Protein AF-A0A7S1B282-F1 (afdb_monomer)

Foldseek 3Di:
DDPPPPPDDVDVCCQVVVVLLCQLVVQLVVVLVVVVVVVVVPDDDDPVVVVVVVVLSVQLVVLLVVLSVQLVVQLQVLLPCPPLDAPVNQALRSLLSNLLSNLVSLLSNCQSDDLVSNLSSLVSSLVSLVVLLVVLVVDVVSLVSCCVRCVSNADPVVSVSPARGVVSLLSVLLNLLSPPAFPLLSSLLSVLLSPLLSQLSVQCVVVPADDPADSRHPRSLVSSLLVSLVSLCVSLVPPPLLCVLVVVPDPVSVVLSVVLSNQLSNLLSVLQRCAPVDVRRHSSNSSRNVSSVSLVVVQVVCVVVVHHRSSSVSSRDHDPRD

Radius of gyration: 22.55 Å; Cα contacts (8 Å, |Δi|>4): 397; chains: 1; bounding box: 59×59×81 Å

Mean predicted aligned error: 8.95 Å

Solvent-accessible surface area (backbone atoms only — not comparable to full-atom values): 16915 Å² total; per-residue (Å²): 141,80,85,80,76,79,76,78,72,86,62,84,76,77,42,68,63,58,51,51,51,48,50,47,51,48,53,45,48,50,54,50,50,54,51,53,52,61,58,59,74,75,63,92,72,63,78,75,60,51,58,59,49,54,50,54,52,50,52,42,51,53,53,50,52,51,45,54,51,48,45,52,51,48,54,54,51,50,62,68,49,85,74,56,59,44,61,90,78,70,36,64,45,48,46,42,53,50,46,31,55,44,36,52,44,50,52,51,45,48,73,61,38,51,66,68,56,33,37,51,45,34,47,55,46,40,52,50,50,50,51,51,45,51,44,31,64,73,28,72,67,51,34,51,54,47,42,73,63,46,45,88,67,46,54,78,75,34,69,72,50,83,38,77,49,67,68,50,36,37,41,42,14,45,27,50,18,55,69,76,38,40,60,46,34,16,47,49,15,48,49,29,34,27,48,19,48,54,42,15,57,48,27,24,65,73,65,28,66,61,63,75,49,81,91,44,20,45,28,10,38,53,41,15,13,52,48,30,19,52,52,48,48,65,70,50,73,82,41,74,87,46,47,69,45,66,69,57,78,41,70,66,37,55,48,47,46,53,48,28,29,49,52,52,2,47,28,31,19,51,21,36,61,53,27,64,70,50,88,94,36,42,37,41,25,20,19,9,34,40,13,46,50,44,41,54,52,49,51,50,55,35,41,76,70,72,44,80,43,71,52,53,49,55,41,65,41,67,51,85,77,124

Secondary structure (DSSP, 8-state):
---------------HHHHHHHHHHHHHHHHHHHHHHHHHTT--S-HHHHHHHHHHHHHHHHHHHHHHHHHHHHHHHHHH-TT---BTTTB-HHHHHHHHHHHHHHHHHHHHS-HHHHHHHHHHHHHHHHHHHHHHHH-HHHHHHHHHHHTTTS-HHHHTSSS--HHHHHHHHHHHHHHHS-HHHHHHHHHIIIIIHHHHHHHHHHH---EEETTEEHHHHHHHHHHHHHHHHHHHTT-GGGHHHHTT--HHHHHHHHHHHHHHHHHHHHHHHHTTTSTT--HHHIIIIIHHHHHHHHHHHHHHTT---HHHHHHHSPP---

Sequence (322 aa):
MQSHMMIGKPGIEFSVVLFSAVVVAALLFASTLAVLDAADVQVTGELGSRTVKAYKYGVTTVSFCAICAAVISLQYAVVRTKRLSNLGGKVHVQRQVQHVGSGVALIALFWVLPYQLSILTCSCACVGFWFVHQARAWSPEVDRQFLAQFGALLREAERTGQRPPGAFYFLLGFFLCAFLFPSRSATFGMVCVTLSDPLAATGGAIFGGPKLLGEKTLGGFVVCSLASALICAALVSGVDSLSPVVCRHDWIGVGEVCAGLAVSGLCVGAAELVGGRVPHLDDNLTTSFGSVLLIRLTTRMLGAAGFENCVLGALLVPNRPN

Organism: Noctiluca scintillans (NCBI:txid2966)

InterPro domains:
  IPR037997 CTP-dependent diacylglycerol kinase 1-like [PTHR31303] (89-300)

pLDDT: mean 81.15, std 15.96, range [38.22, 98.25]

Structure (mmCIF, N/CA/C/O backbone):
data_AF-A0A7S1B282-F1
#
_entry.id   AF-A0A7S1B282-F1
#
loop_
_atom_site.group_PDB
_atom_site.id
_atom_site.type_symbol
_atom_site.label_atom_id
_atom_site.label_alt_id
_atom_site.label_comp_id
_atom_site.label_asym_id
_atom_site.label_entity_id
_atom_site.label_seq_id
_atom_site.pdbx_PDB_ins_code
_atom_site.Cartn_x
_atom_site.Cartn_y
_atom_site.Cartn_z
_atom_site.occupancy
_atom_site.B_iso_or_equiv
_atom_site.auth_seq_id
_atom_site.auth_comp_id
_atom_site.auth_asym_id
_atom_site.auth_atom_id
_atom_site.pdbx_PDB_model_num
ATOM 1 N N . MET A 1 1 ? -31.128 -7.554 50.661 1.00 43.44 1 MET A N 1
ATOM 2 C CA . MET A 1 1 ? -29.754 -7.047 50.862 1.00 43.44 1 MET A CA 1
ATOM 3 C C . MET A 1 1 ? -28.808 -8.245 50.795 1.00 43.44 1 MET A C 1
ATOM 5 O O . MET A 1 1 ? -28.455 -8.810 51.816 1.00 43.44 1 MET A O 1
ATOM 9 N N . GLN A 1 2 ? -28.511 -8.725 49.586 1.00 38.81 2 GLN A N 1
ATOM 10 C CA . GLN A 1 2 ? -27.561 -9.817 49.349 1.00 38.81 2 GLN A CA 1
ATOM 11 C C . GLN A 1 2 ? -26.531 -9.297 48.351 1.00 38.81 2 GLN A C 1
ATOM 13 O O . GLN A 1 2 ? -26.771 -9.230 47.149 1.00 38.81 2 GLN A O 1
ATOM 18 N N . SER A 1 3 ? -25.410 -8.834 48.896 1.00 44.38 3 SER A N 1
ATOM 19 C CA . SER A 1 3 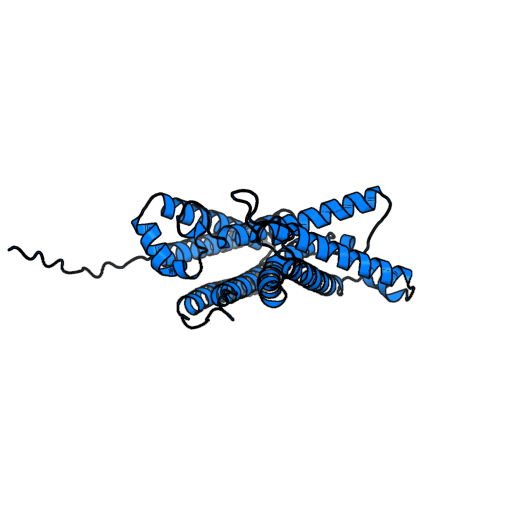? -24.224 -8.436 48.154 1.00 44.38 3 SER A CA 1
ATOM 20 C C . SER A 1 3 ? -23.513 -9.696 47.665 1.00 44.38 3 SER A C 1
ATOM 22 O O . SER A 1 3 ? -22.696 -10.275 48.382 1.00 44.38 3 SER A O 1
ATOM 24 N N . HIS A 1 4 ? -23.832 -10.132 46.448 1.00 44.62 4 HIS A N 1
ATOM 25 C CA . HIS A 1 4 ? -23.003 -11.101 45.741 1.00 44.62 4 HIS A CA 1
ATOM 26 C C . HIS A 1 4 ? -21.700 -10.418 45.322 1.00 44.62 4 HIS A C 1
ATOM 28 O O . HIS A 1 4 ? -21.604 -9.736 44.304 1.00 44.62 4 HIS A O 1
ATOM 34 N N . MET A 1 5 ? -20.700 -10.592 46.177 1.00 46.50 5 MET A N 1
ATOM 35 C CA . MET A 1 5 ? -19.310 -10.255 45.937 1.00 46.50 5 MET A CA 1
ATOM 36 C C . MET A 1 5 ? -18.782 -11.236 44.878 1.00 46.50 5 MET A C 1
ATOM 38 O O . MET A 1 5 ? -18.402 -12.365 45.183 1.00 46.50 5 MET A O 1
ATOM 42 N N . MET A 1 6 ? -18.843 -10.833 43.608 1.00 39.34 6 MET A N 1
ATOM 43 C CA . MET A 1 6 ? -18.175 -11.536 42.513 1.00 39.34 6 MET A CA 1
ATOM 44 C C . MET A 1 6 ? -16.670 -11.349 42.691 1.00 39.34 6 MET A C 1
ATOM 46 O O . MET A 1 6 ? -16.093 -10.341 42.292 1.00 39.34 6 MET A O 1
ATOM 50 N N . ILE A 1 7 ? -16.051 -12.328 43.347 1.00 44.31 7 ILE A N 1
ATOM 51 C CA . ILE A 1 7 ? -14.605 -12.513 43.389 1.00 44.31 7 ILE A CA 1
ATOM 52 C C . ILE A 1 7 ? -14.159 -12.709 41.938 1.00 44.31 7 ILE A C 1
ATOM 54 O O . ILE A 1 7 ? -14.389 -13.762 41.340 1.00 44.31 7 ILE A O 1
ATOM 58 N N . GLY A 1 8 ? -13.577 -11.657 41.361 1.00 41.41 8 GLY A N 1
ATOM 59 C CA . GLY A 1 8 ? -12.965 -11.691 40.043 1.00 41.41 8 GLY A CA 1
ATOM 60 C C . GLY A 1 8 ? -11.872 -12.746 40.043 1.00 41.41 8 GLY A C 1
ATOM 61 O O . GLY A 1 8 ? -10.800 -12.542 40.610 1.00 41.41 8 GLY A O 1
ATOM 62 N N . LYS A 1 9 ? -12.150 -13.898 39.429 1.00 40.38 9 LYS A N 1
ATOM 63 C CA . LYS A 1 9 ? -11.087 -14.825 39.060 1.00 40.38 9 LYS A CA 1
ATOM 64 C C . LYS A 1 9 ? -10.137 -14.046 38.147 1.00 40.38 9 LYS A C 1
ATOM 66 O O . LYS A 1 9 ? -10.627 -13.442 37.190 1.00 40.38 9 LYS A O 1
ATOM 71 N N . PRO A 1 10 ? -8.814 -14.083 38.372 1.00 42.25 10 PRO A N 1
ATOM 72 C CA . PRO A 1 10 ? -7.857 -13.739 37.338 1.00 42.25 10 PRO A CA 1
ATOM 73 C C . PRO A 1 10 ? -7.930 -14.869 36.310 1.00 42.25 10 PRO A C 1
ATOM 75 O O . PRO A 1 10 ? -7.110 -15.785 36.285 1.00 42.25 10 PRO A O 1
ATOM 78 N N . GLY A 1 11 ? -9.006 -14.869 35.522 1.00 38.22 11 GLY A N 1
ATOM 79 C CA . GLY A 1 11 ? -9.043 -15.620 34.290 1.00 38.22 11 GLY A CA 1
ATOM 80 C C . GLY A 1 11 ? -7.858 -15.121 33.492 1.00 38.22 11 GLY A C 1
ATOM 81 O O . GLY A 1 11 ? -7.657 -13.914 33.373 1.00 38.22 11 GLY A O 1
ATOM 82 N N . ILE A 1 12 ? -7.034 -16.046 33.024 1.00 44.12 12 ILE A N 1
ATOM 83 C CA . ILE A 1 12 ? -6.060 -15.774 31.981 1.00 44.12 12 ILE A CA 1
ATOM 84 C C . ILE A 1 12 ? -6.892 -15.202 30.830 1.00 44.12 12 ILE A C 1
ATOM 86 O O . ILE A 1 12 ? -7.526 -15.956 30.095 1.00 44.12 12 ILE A O 1
ATOM 90 N N . GLU A 1 13 ? -7.009 -13.872 30.759 1.00 46.94 13 GLU A N 1
ATOM 91 C CA . GLU A 1 13 ? -7.673 -13.178 29.667 1.00 46.94 13 GLU A CA 1
ATOM 92 C C . GLU A 1 13 ? -6.778 -13.413 28.464 1.00 46.94 13 GLU A C 1
ATOM 94 O O . GLU A 1 13 ? -5.824 -12.678 28.198 1.00 46.94 13 GLU A O 1
ATOM 99 N N . PHE A 1 14 ? -7.030 -14.533 27.792 1.00 46.81 14 PHE A N 1
ATOM 100 C CA . PHE A 1 14 ? -6.435 -14.861 26.520 1.00 46.81 14 PHE A CA 1
ATOM 101 C C . PHE A 1 14 ? -6.979 -13.822 25.549 1.00 46.81 14 PHE A C 1
ATOM 103 O O . PHE A 1 14 ? -8.034 -14.007 24.945 1.00 46.81 14 PHE A O 1
ATOM 110 N N . SER A 1 15 ? -6.330 -12.656 25.518 1.00 55.00 15 SER A N 1
ATOM 111 C CA . SER A 1 15 ? -6.851 -11.536 24.758 1.00 55.00 15 SER A CA 1
ATOM 112 C C . SER A 1 15 ? -6.925 -11.987 23.309 1.00 55.00 15 SER A C 1
ATOM 114 O O . SER A 1 15 ? -6.002 -12.619 22.784 1.00 55.00 15 SER A O 1
ATOM 116 N N . VAL A 1 16 ? -8.031 -11.671 22.647 1.00 50.69 16 VAL A N 1
ATOM 117 C CA . VAL A 1 16 ? -8.211 -11.918 21.210 1.00 50.69 16 VAL A CA 1
ATOM 118 C C . VAL A 1 16 ? -7.001 -11.417 20.409 1.00 50.69 16 VAL A C 1
ATOM 120 O O . VAL A 1 16 ? -6.679 -11.961 19.360 1.00 50.69 16 VAL A O 1
ATOM 123 N N . VAL A 1 17 ? -6.275 -10.428 20.932 1.00 50.31 17 VAL A N 1
ATOM 124 C CA . VAL A 1 17 ? -5.037 -9.880 20.369 1.00 50.31 17 VAL A CA 1
ATOM 125 C C . VAL A 1 17 ? -3.860 -10.840 20.486 1.00 50.31 17 VAL A C 1
ATOM 127 O O . VAL A 1 17 ? -3.148 -11.029 19.503 1.00 50.31 17 VAL A O 1
ATOM 130 N N . LEU A 1 18 ? -3.678 -11.486 21.639 1.00 54.38 18 LEU A N 1
ATOM 131 C CA . LEU A 1 18 ? -2.699 -12.558 21.797 1.00 54.38 18 LEU A CA 1
ATOM 132 C C . LEU A 1 18 ? -3.061 -13.738 20.894 1.00 54.38 18 LEU A C 1
ATOM 134 O O . LEU A 1 18 ? -2.193 -14.245 20.201 1.00 54.38 18 LEU A O 1
ATOM 138 N N . PHE A 1 19 ? -4.340 -14.114 20.814 1.00 54.91 19 PHE A N 1
ATOM 139 C CA . PHE A 1 19 ? -4.794 -15.172 19.909 1.00 54.91 19 PHE A CA 1
ATOM 140 C C . PHE A 1 19 ? -4.551 -14.820 18.436 1.00 54.91 19 PHE A C 1
ATOM 142 O O . PHE A 1 19 ? -4.002 -15.629 17.703 1.00 54.91 19 PHE A O 1
ATOM 149 N N . SER A 1 20 ? -4.867 -13.598 18.005 1.00 55.59 20 SER A N 1
ATOM 150 C CA . SER A 1 20 ? -4.663 -13.150 16.620 1.00 55.59 20 SER A CA 1
ATOM 151 C C . SER A 1 20 ?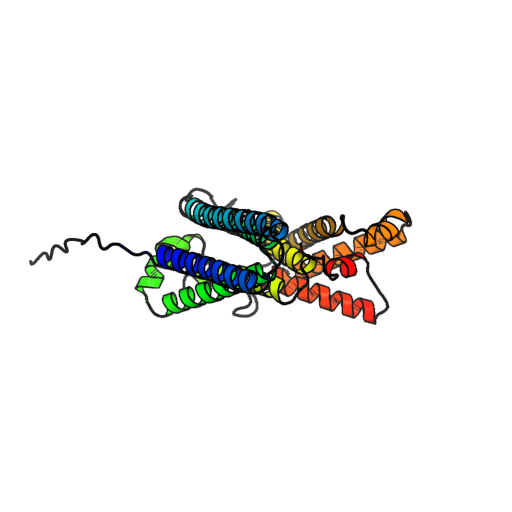 -3.178 -13.064 16.270 1.00 55.59 20 SER A C 1
ATOM 153 O O . SER A 1 20 ? -2.767 -13.521 15.209 1.00 55.59 20 SER A O 1
ATOM 155 N N . ALA A 1 21 ? -2.357 -12.525 17.175 1.00 59.28 21 ALA A N 1
ATOM 156 C CA . ALA A 1 21 ? -0.912 -12.449 16.994 1.00 59.28 21 ALA A CA 1
ATOM 157 C C . ALA A 1 21 ? -0.264 -13.841 16.994 1.00 59.28 21 ALA A C 1
ATOM 159 O O . ALA A 1 21 ? 0.614 -14.093 16.176 1.00 59.28 21 ALA A O 1
ATOM 160 N N . VAL A 1 22 ? -0.721 -14.755 17.856 1.00 53.94 22 VAL A N 1
ATOM 161 C CA . VAL A 1 22 ? -0.237 -16.141 17.931 1.00 53.94 22 VAL A CA 1
ATOM 162 C C . VAL A 1 22 ? -0.697 -16.953 16.728 1.00 53.94 22 VAL A C 1
ATOM 164 O O . VAL A 1 22 ? 0.110 -17.684 16.176 1.00 53.94 22 VAL A O 1
ATOM 167 N N . VAL A 1 23 ? -1.940 -16.810 16.269 1.00 56.53 23 VAL A N 1
ATOM 168 C CA . VAL A 1 23 ? -2.449 -17.511 15.080 1.00 56.53 23 VAL A CA 1
ATOM 169 C C . VAL A 1 23 ? -1.743 -17.013 13.826 1.00 56.53 23 VAL A C 1
ATOM 171 O O . VAL A 1 23 ? -1.306 -17.826 13.021 1.00 56.53 23 VAL A O 1
ATOM 174 N N . VAL A 1 24 ? -1.555 -15.700 13.674 1.00 63.69 24 VAL A N 1
ATOM 175 C CA . VAL A 1 24 ? -0.788 -15.153 12.549 1.00 63.69 24 VAL A CA 1
ATOM 176 C C . VAL A 1 24 ? 0.670 -15.605 12.641 1.00 63.69 24 VAL A C 1
ATOM 178 O O . VAL A 1 24 ? 1.176 -16.173 11.685 1.00 63.69 24 VAL A O 1
ATOM 181 N N . ALA A 1 25 ? 1.334 -15.472 13.789 1.00 63.38 25 ALA A N 1
ATOM 182 C CA . ALA A 1 25 ? 2.712 -15.939 13.947 1.00 63.38 25 ALA A CA 1
ATOM 183 C C . ALA A 1 25 ? 2.861 -17.456 13.719 1.00 63.38 25 ALA A C 1
ATOM 185 O O . ALA A 1 25 ? 3.816 -17.877 13.074 1.00 63.38 25 ALA A O 1
ATOM 186 N N . ALA A 1 26 ? 1.914 -18.273 14.187 1.00 56.69 26 ALA A N 1
ATOM 187 C CA . ALA A 1 26 ? 1.932 -19.728 14.041 1.00 56.69 26 ALA A CA 1
ATOM 188 C C . ALA A 1 26 ? 1.649 -20.171 12.604 1.00 56.69 26 ALA A C 1
ATOM 190 O O . ALA A 1 26 ? 2.328 -21.066 12.110 1.00 56.69 26 ALA A O 1
ATOM 191 N N . LEU A 1 27 ? 0.701 -19.532 11.912 1.00 59.47 27 LEU A N 1
ATOM 192 C CA . LEU A 1 27 ? 0.443 -19.802 10.497 1.00 59.47 27 LEU A CA 1
ATOM 193 C C . LEU A 1 27 ? 1.648 -19.412 9.644 1.00 59.47 27 LEU A C 1
ATOM 195 O O . LEU A 1 27 ? 2.033 -20.181 8.772 1.00 59.47 27 LEU A O 1
ATOM 199 N N . LEU A 1 28 ? 2.279 -18.273 9.944 1.00 63.84 28 LEU A N 1
ATOM 200 C CA . LEU A 1 28 ? 3.475 -17.811 9.242 1.00 63.84 28 LEU A CA 1
ATOM 201 C C . LEU A 1 28 ? 4.692 -18.710 9.498 1.00 63.84 28 LEU A C 1
ATOM 203 O O . LEU A 1 28 ? 5.424 -19.056 8.565 1.00 63.84 28 LEU A O 1
ATOM 207 N N . PHE A 1 29 ? 4.873 -19.150 10.742 1.00 65.62 29 PHE A N 1
ATOM 208 C CA . PHE A 1 29 ? 5.910 -20.104 11.120 1.00 65.62 29 PHE A CA 1
ATOM 209 C C . PHE A 1 29 ? 5.693 -21.470 10.452 1.00 65.62 29 PHE A C 1
ATOM 211 O O . PHE A 1 29 ? 6.610 -21.992 9.823 1.00 65.62 29 PHE A O 1
ATOM 218 N N . ALA A 1 30 ? 4.471 -22.009 10.490 1.00 60.00 30 ALA A N 1
ATOM 219 C CA . ALA A 1 30 ? 4.128 -23.284 9.862 1.00 60.00 30 ALA A CA 1
ATOM 220 C C . ALA A 1 30 ? 4.288 -23.245 8.334 1.00 60.00 30 ALA A C 1
ATOM 222 O O . ALA A 1 30 ? 4.823 -24.187 7.753 1.00 60.00 30 ALA A O 1
ATOM 223 N N . SER A 1 31 ? 3.906 -22.142 7.680 1.00 59.69 31 SER A N 1
ATOM 224 C CA . SER A 1 31 ? 4.135 -21.970 6.242 1.00 59.69 31 SER A CA 1
ATOM 225 C C . SER A 1 31 ? 5.617 -21.876 5.882 1.00 59.69 31 SER A C 1
ATOM 227 O O . SER A 1 31 ? 6.026 -22.380 4.839 1.00 59.69 31 SER A O 1
ATOM 229 N N . THR A 1 32 ? 6.433 -21.277 6.753 1.00 64.38 32 THR A N 1
ATOM 230 C CA . THR A 1 32 ? 7.886 -21.216 6.554 1.00 64.38 32 THR A CA 1
ATOM 231 C C . THR A 1 32 ? 8.494 -22.610 6.696 1.00 64.38 32 THR A C 1
ATOM 233 O O . THR A 1 32 ? 9.240 -23.034 5.820 1.00 64.38 32 THR A O 1
ATOM 236 N N . LEU A 1 33 ? 8.114 -23.366 7.733 1.00 65.38 33 LEU A N 1
ATOM 237 C CA . LEU A 1 33 ? 8.580 -24.741 7.935 1.00 65.38 33 LEU A CA 1
ATOM 238 C C . LEU A 1 33 ? 8.176 -25.679 6.791 1.00 65.38 33 LEU A C 1
ATOM 240 O O . LEU A 1 33 ? 9.016 -26.429 6.311 1.00 65.38 33 LEU A O 1
ATOM 244 N N . ALA A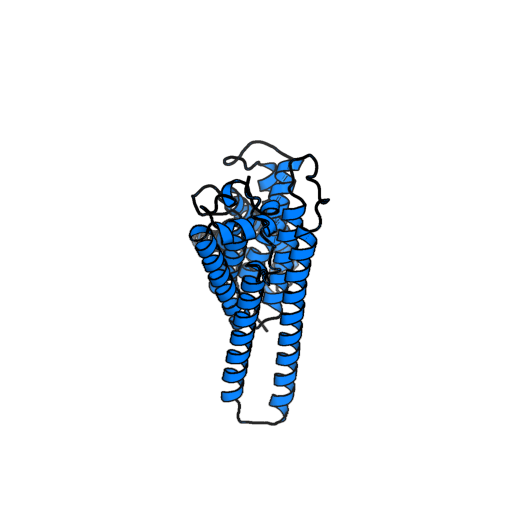 1 34 ? 6.933 -25.605 6.311 1.00 61.53 34 ALA A N 1
ATOM 245 C CA . ALA A 1 34 ? 6.455 -26.461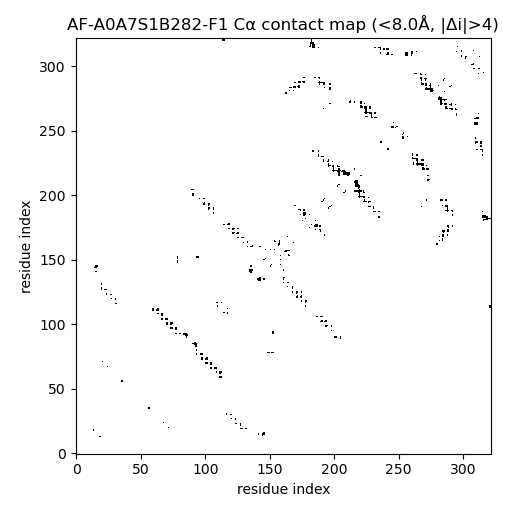 5.224 1.00 61.53 34 ALA A CA 1
ATOM 246 C C . ALA A 1 34 ? 7.188 -26.202 3.894 1.00 61.53 34 ALA A C 1
ATOM 248 O O . ALA A 1 34 ? 7.427 -27.127 3.122 1.00 61.53 34 ALA A O 1
ATOM 249 N N . VAL A 1 35 ? 7.573 -24.951 3.624 1.00 60.75 35 VAL A N 1
ATOM 250 C CA . VAL A 1 35 ? 8.345 -24.600 2.421 1.00 60.75 35 VAL A CA 1
ATOM 251 C C . VAL A 1 35 ? 9.817 -24.976 2.566 1.00 60.75 35 VAL A C 1
ATOM 253 O O . VAL A 1 35 ? 10.423 -25.416 1.591 1.00 60.75 35 VAL A O 1
ATOM 256 N N . LEU A 1 36 ? 10.385 -24.842 3.767 1.00 62.78 36 LEU A N 1
ATOM 257 C CA . LEU A 1 36 ? 11.740 -25.313 4.056 1.00 62.78 36 LEU A CA 1
ATOM 258 C C . LEU A 1 36 ? 11.847 -26.835 3.894 1.00 62.78 36 LEU A C 1
ATOM 260 O O . LEU A 1 36 ? 12.786 -27.299 3.257 1.00 62.78 36 LEU A O 1
ATOM 264 N N . ASP A 1 37 ? 10.858 -27.584 4.383 1.00 61.91 37 ASP A N 1
ATOM 265 C CA . ASP A 1 37 ? 10.789 -29.046 4.268 1.00 61.91 37 ASP A CA 1
ATOM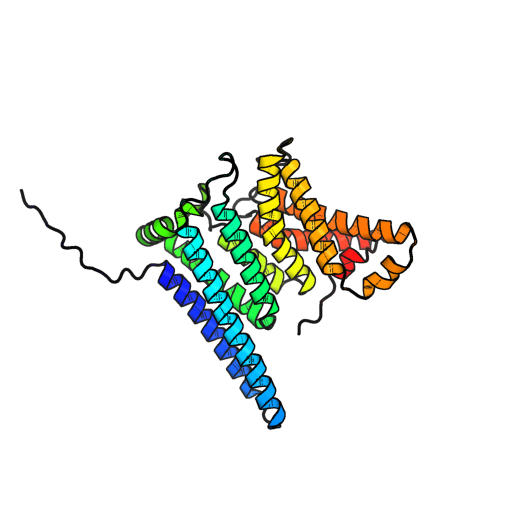 266 C C . ASP A 1 37 ? 10.608 -29.494 2.805 1.00 61.91 37 ASP A C 1
ATOM 268 O O . ASP A 1 37 ? 11.366 -30.316 2.290 1.00 61.91 37 ASP A O 1
ATOM 272 N N . ALA A 1 38 ? 9.696 -28.856 2.061 1.00 56.56 38 ALA A N 1
ATOM 273 C CA . ALA A 1 38 ? 9.509 -29.131 0.634 1.00 56.56 38 ALA A CA 1
ATOM 274 C C . ALA A 1 38 ? 10.751 -28.800 -0.221 1.00 56.56 38 ALA A C 1
ATOM 276 O O . ALA A 1 38 ? 10.993 -29.450 -1.242 1.00 56.56 38 ALA A O 1
ATOM 277 N N . ALA A 1 39 ? 11.545 -27.803 0.182 1.00 55.94 39 ALA A N 1
ATOM 278 C CA . ALA A 1 39 ? 12.789 -27.437 -0.493 1.00 55.94 39 ALA A CA 1
ATOM 279 C C . ALA A 1 39 ? 13.958 -28.385 -0.163 1.00 55.94 39 ALA A C 1
ATOM 281 O O . ALA A 1 39 ? 14.868 -28.521 -0.987 1.00 55.94 39 ALA A O 1
ATOM 282 N N . ASP A 1 40 ? 13.937 -29.044 0.999 1.00 51.84 40 ASP A N 1
ATOM 283 C CA . ASP A 1 40 ? 14.955 -30.021 1.411 1.00 51.84 40 ASP A CA 1
ATOM 284 C C . ASP A 1 40 ? 14.783 -31.367 0.673 1.00 51.84 40 ASP A C 1
ATOM 286 O O . ASP A 1 40 ? 15.761 -32.025 0.312 1.00 51.84 40 ASP A O 1
ATOM 290 N N . VAL A 1 41 ? 13.541 -31.726 0.314 1.00 49.59 41 VAL A N 1
ATOM 291 C CA . VAL A 1 41 ? 13.206 -32.976 -0.403 1.00 49.59 41 VAL A CA 1
ATOM 292 C C . VAL A 1 41 ? 13.737 -33.023 -1.849 1.00 49.59 41 VAL A C 1
ATOM 294 O O . VAL A 1 41 ? 13.926 -34.110 -2.393 1.00 49.59 41 VAL A O 1
ATOM 297 N N . GLN A 1 42 ? 14.042 -31.887 -2.492 1.00 48.59 42 GLN A N 1
ATOM 298 C CA . GLN A 1 42 ? 14.469 -31.866 -3.906 1.00 48.59 42 GLN A CA 1
ATOM 299 C C . GLN A 1 42 ? 15.990 -31.852 -4.155 1.00 48.59 42 GLN A C 1
ATOM 301 O O . GLN A 1 42 ? 16.405 -31.824 -5.314 1.00 48.59 42 GLN A O 1
ATOM 306 N N . VAL A 1 43 ? 16.853 -31.867 -3.130 1.00 49.53 43 VAL A N 1
ATOM 307 C CA . VAL A 1 43 ? 18.296 -31.598 -3.326 1.00 49.53 43 VAL A CA 1
ATOM 308 C C . VAL A 1 43 ? 19.185 -32.658 -2.671 1.00 49.53 43 VAL A C 1
ATOM 310 O O . VAL A 1 43 ? 19.943 -32.416 -1.728 1.00 49.53 43 VAL A O 1
ATOM 313 N N . THR A 1 44 ? 19.153 -33.861 -3.233 1.00 49.00 44 THR A N 1
ATOM 314 C CA . THR A 1 44 ? 20.167 -34.896 -2.998 1.00 49.00 44 THR A CA 1
ATOM 315 C C . THR A 1 44 ? 21.319 -34.741 -3.994 1.00 49.00 44 THR A C 1
ATOM 317 O O . THR A 1 44 ? 21.333 -35.381 -5.040 1.00 49.00 44 THR A O 1
ATOM 320 N N . GLY A 1 45 ? 22.291 -33.880 -3.674 1.00 52.03 45 GLY A N 1
ATOM 321 C CA . GLY A 1 45 ? 23.564 -33.788 -4.399 1.00 52.03 45 GLY A CA 1
ATOM 322 C C . GLY A 1 45 ? 24.423 -32.597 -3.958 1.00 52.03 45 GLY A C 1
ATOM 323 O O . GLY A 1 45 ? 24.009 -31.457 -4.115 1.00 52.03 45 GLY A O 1
ATOM 324 N N . GLU A 1 46 ? 25.615 -32.884 -3.427 1.00 57.81 46 GLU A N 1
ATOM 325 C CA . GLU A 1 46 ? 26.719 -31.969 -3.056 1.00 57.81 46 GLU A CA 1
ATOM 326 C C . GLU A 1 46 ? 26.646 -31.183 -1.724 1.00 57.81 46 GLU A C 1
ATOM 328 O O . GLU A 1 46 ? 25.838 -30.282 -1.497 1.00 57.81 46 GLU A O 1
ATOM 333 N N . LEU A 1 47 ? 27.608 -31.496 -0.842 1.00 57.69 47 LEU A N 1
ATOM 334 C CA . LEU A 1 47 ? 27.770 -30.976 0.524 1.00 57.69 47 LEU A CA 1
ATOM 335 C C . LEU A 1 47 ? 27.958 -29.445 0.586 1.00 57.69 47 LEU A C 1
ATOM 337 O O . LEU A 1 47 ? 27.500 -28.809 1.532 1.00 57.69 47 LEU A O 1
ATOM 341 N N . GLY A 1 48 ? 28.581 -28.841 -0.434 1.00 57.06 48 GLY A N 1
ATOM 342 C CA . GLY A 1 48 ? 28.802 -27.389 -0.512 1.00 57.06 48 GLY A CA 1
ATOM 343 C C . GLY A 1 48 ? 27.522 -26.578 -0.753 1.00 57.06 48 GLY A C 1
ATOM 344 O O . GLY A 1 48 ? 27.389 -25.465 -0.245 1.00 57.06 48 GLY A O 1
ATOM 345 N N . SER A 1 49 ? 26.535 -27.157 -1.449 1.00 61.12 49 SER A N 1
ATOM 346 C CA . SER A 1 49 ? 25.225 -26.529 -1.688 1.00 61.12 49 SER A CA 1
ATOM 347 C C . SER A 1 49 ? 24.388 -26.435 -0.404 1.00 61.12 49 SER A C 1
ATOM 349 O O . SER A 1 49 ? 23.616 -25.491 -0.220 1.00 61.12 49 SER A O 1
ATOM 351 N N . ARG A 1 50 ? 24.573 -27.388 0.522 1.00 60.56 50 ARG A N 1
ATOM 352 C CA . ARG A 1 50 ? 23.803 -27.482 1.773 1.00 60.56 50 ARG A CA 1
ATOM 353 C C . ARG A 1 50 ? 24.110 -26.338 2.739 1.00 60.56 50 ARG A C 1
ATOM 355 O O . ARG A 1 50 ? 23.183 -25.717 3.252 1.00 60.56 50 ARG A O 1
ATOM 362 N N . THR A 1 51 ? 25.385 -26.002 2.939 1.00 61.75 51 THR A N 1
ATOM 363 C CA . THR A 1 51 ? 25.798 -24.962 3.900 1.00 61.75 51 THR A CA 1
ATOM 364 C C . THR A 1 51 ? 25.324 -23.567 3.489 1.00 61.75 51 THR A C 1
ATOM 366 O O . THR A 1 51 ? 24.830 -22.807 4.321 1.00 61.75 51 THR A O 1
ATOM 369 N N . VAL A 1 52 ? 25.404 -23.236 2.194 1.00 66.75 52 VAL A N 1
ATOM 370 C CA . VAL A 1 52 ? 24.959 -21.931 1.672 1.00 66.75 52 VAL A CA 1
ATOM 371 C C . VAL A 1 52 ? 23.438 -21.780 1.781 1.00 66.75 52 VAL A C 1
ATOM 373 O O . VAL A 1 52 ? 22.949 -20.717 2.169 1.00 66.75 52 VAL A O 1
ATOM 376 N N . LYS A 1 53 ? 22.679 -22.848 1.498 1.00 67.88 53 LYS A N 1
ATOM 377 C CA . LYS A 1 53 ? 21.215 -22.853 1.641 1.00 67.88 53 LYS A CA 1
ATOM 378 C C . LYS A 1 53 ? 20.789 -22.712 3.100 1.00 67.88 53 LYS A C 1
ATOM 380 O O . LYS A 1 53 ? 19.977 -21.840 3.398 1.00 67.88 53 LYS A O 1
ATOM 385 N N . ALA A 1 54 ? 21.378 -23.494 4.005 1.00 65.38 54 ALA A N 1
ATOM 386 C CA . ALA A 1 54 ? 21.087 -23.414 5.437 1.00 65.38 54 ALA A CA 1
ATOM 387 C C . ALA A 1 54 ? 21.348 -22.005 6.000 1.00 65.38 54 ALA A C 1
ATOM 389 O O . ALA A 1 54 ? 20.519 -21.471 6.736 1.00 65.38 54 ALA A O 1
ATOM 390 N N . TYR A 1 55 ? 22.448 -21.363 5.590 1.00 69.31 55 TYR A N 1
ATOM 391 C CA . TYR A 1 55 ? 22.742 -19.982 5.974 1.00 69.31 55 TYR A CA 1
ATOM 392 C C . TYR A 1 55 ? 21.700 -18.988 5.437 1.00 69.31 55 TYR A C 1
ATOM 394 O O . TYR A 1 55 ? 21.173 -18.187 6.210 1.00 69.31 55 TYR A O 1
ATOM 402 N N . LYS A 1 56 ? 21.345 -19.061 4.141 1.00 71.69 56 LYS A N 1
ATOM 403 C CA . LYS A 1 56 ? 20.332 -18.173 3.533 1.00 71.69 56 LYS A CA 1
ATOM 404 C C . LYS A 1 56 ? 18.988 -18.292 4.262 1.00 71.69 56 LYS A C 1
ATOM 406 O O . LYS A 1 56 ? 18.407 -17.274 4.629 1.00 71.69 56 LYS A O 1
ATOM 411 N N . TYR A 1 57 ? 18.534 -19.513 4.544 1.00 73.00 57 TYR A N 1
ATOM 412 C CA . TYR A 1 57 ? 17.278 -19.746 5.264 1.00 73.00 57 TYR A CA 1
ATOM 413 C C . TYR A 1 57 ? 17.325 -19.313 6.731 1.00 73.00 57 TYR A C 1
ATOM 415 O O . TYR A 1 57 ? 16.341 -18.765 7.236 1.00 73.00 57 TYR A O 1
ATOM 423 N N . GLY A 1 58 ? 18.462 -19.505 7.405 1.00 72.81 58 GLY A N 1
ATOM 424 C CA . GLY A 1 58 ? 18.676 -19.014 8.765 1.00 72.81 58 GLY A CA 1
ATOM 425 C C . GLY A 1 58 ? 18.540 -17.494 8.843 1.00 72.81 58 GLY A C 1
ATOM 426 O O . GLY A 1 58 ? 17.778 -16.987 9.667 1.00 72.81 58 GLY A O 1
ATOM 427 N N . VAL A 1 59 ? 19.193 -16.768 7.929 1.00 75.81 59 VAL A N 1
ATOM 428 C CA . VAL A 1 59 ? 19.085 -15.303 7.839 1.00 75.81 59 VAL A CA 1
ATOM 429 C C . VAL A 1 59 ? 17.644 -14.877 7.555 1.00 75.81 59 VAL A C 1
ATOM 431 O O . VAL A 1 59 ? 17.109 -14.054 8.295 1.00 75.81 59 VAL A O 1
ATOM 434 N N . THR A 1 60 ? 16.975 -15.473 6.560 1.00 78.31 60 THR A N 1
ATOM 435 C CA . THR A 1 60 ? 15.573 -15.151 6.239 1.00 78.31 60 THR A CA 1
ATOM 436 C C . THR A 1 60 ? 14.644 -15.369 7.436 1.00 78.31 60 THR A C 1
ATOM 438 O O . THR A 1 60 ? 13.813 -14.510 7.723 1.00 78.31 60 THR A O 1
ATOM 441 N N . THR A 1 61 ? 14.805 -16.473 8.171 1.00 76.50 61 THR A N 1
ATOM 442 C CA . THR A 1 61 ? 13.973 -16.792 9.344 1.00 76.50 61 THR A CA 1
ATOM 443 C C . THR A 1 61 ? 14.195 -15.794 10.479 1.00 76.50 61 THR A C 1
ATOM 445 O O . THR A 1 61 ? 13.235 -15.287 11.058 1.00 76.50 61 THR A O 1
ATOM 448 N N . VAL A 1 62 ? 15.454 -15.462 10.781 1.00 76.62 62 VAL A N 1
ATOM 449 C CA . VAL A 1 62 ? 15.784 -14.477 11.822 1.00 76.62 62 VAL A CA 1
ATOM 450 C C . VAL A 1 62 ? 15.249 -13.095 11.450 1.00 76.62 62 VAL A C 1
ATOM 452 O O . VAL A 1 62 ? 14.616 -12.444 12.283 1.00 76.62 62 VAL A O 1
ATOM 455 N N . SER A 1 63 ? 15.443 -12.657 10.204 1.00 79.56 63 SER A N 1
ATOM 456 C CA . SER A 1 63 ? 14.919 -11.377 9.721 1.00 79.56 63 SER A CA 1
ATOM 457 C C . SER A 1 63 ? 13.390 -11.336 9.755 1.00 79.56 63 SER A C 1
ATOM 459 O O . SER A 1 63 ? 12.824 -10.340 10.200 1.00 79.56 63 SER A O 1
ATOM 461 N N . PHE A 1 64 ? 12.720 -12.422 9.362 1.00 81.31 64 PHE A N 1
ATOM 462 C CA . PHE A 1 64 ? 11.267 -12.558 9.457 1.00 81.31 64 PHE A CA 1
ATOM 463 C C . PHE A 1 64 ? 10.778 -12.379 10.903 1.00 81.31 64 PHE A C 1
ATOM 465 O O . PHE A 1 64 ? 9.956 -11.502 11.179 1.00 81.31 64 PHE A O 1
ATOM 472 N N . CYS A 1 65 ? 11.341 -13.142 11.846 1.00 79.00 65 CYS A N 1
ATOM 473 C CA . CYS A 1 65 ? 10.988 -13.052 13.263 1.00 79.00 65 CYS A CA 1
ATOM 474 C C . CYS A 1 65 ? 11.243 -11.650 13.833 1.00 79.00 65 CYS A C 1
ATOM 476 O O . CYS A 1 65 ? 10.398 -11.118 14.556 1.00 79.00 65 CYS A O 1
ATOM 478 N N . ALA A 1 66 ? 12.374 -11.031 13.484 1.00 79.38 66 ALA A N 1
ATOM 479 C CA . ALA A 1 66 ? 12.719 -9.682 13.924 1.00 79.38 66 ALA A CA 1
ATOM 480 C C . ALA A 1 66 ? 11.727 -8.631 13.400 1.00 79.38 66 ALA A C 1
ATOM 482 O O . ALA A 1 66 ? 11.285 -7.772 14.165 1.00 79.38 66 ALA A O 1
ATOM 483 N N . ILE A 1 67 ? 11.324 -8.717 12.127 1.00 81.25 67 ILE A N 1
ATOM 484 C CA . ILE A 1 67 ? 10.342 -7.800 11.534 1.00 81.25 67 ILE A CA 1
ATOM 485 C C . ILE A 1 67 ? 8.964 -7.997 12.176 1.00 81.25 67 ILE A C 1
ATOM 487 O O . ILE A 1 67 ? 8.326 -7.014 12.553 1.00 81.25 67 ILE A O 1
ATOM 491 N N . CYS A 1 68 ? 8.512 -9.237 12.379 1.00 79.62 68 CYS A N 1
ATOM 492 C CA . CYS A 1 68 ? 7.252 -9.507 13.078 1.00 79.62 68 CYS A CA 1
ATOM 493 C C . CYS A 1 68 ? 7.263 -8.958 14.511 1.00 79.62 68 CYS A C 1
ATOM 495 O O . CYS A 1 68 ? 6.308 -8.297 14.925 1.00 79.62 68 CYS A O 1
ATOM 497 N N . ALA A 1 69 ? 8.354 -9.171 15.251 1.00 79.12 69 ALA A N 1
ATOM 498 C CA . ALA A 1 69 ? 8.523 -8.611 16.587 1.00 79.12 69 ALA A CA 1
ATOM 499 C C . ALA A 1 69 ? 8.499 -7.073 16.564 1.00 79.12 69 ALA A C 1
ATOM 501 O O . ALA A 1 69 ? 7.868 -6.462 17.429 1.00 79.12 69 ALA A O 1
ATOM 502 N N . ALA A 1 70 ? 9.117 -6.444 15.559 1.00 81.31 70 ALA A N 1
ATOM 503 C CA . ALA A 1 70 ? 9.094 -4.995 15.377 1.00 81.31 70 ALA A CA 1
ATOM 504 C C . ALA A 1 70 ? 7.682 -4.466 15.076 1.00 81.31 70 ALA A C 1
ATOM 506 O O . ALA A 1 70 ? 7.275 -3.474 15.677 1.00 81.31 70 ALA A O 1
ATOM 507 N N . VAL A 1 71 ? 6.903 -5.145 14.225 1.00 81.56 71 VAL A N 1
ATOM 508 C CA . VAL A 1 71 ? 5.499 -4.785 13.942 1.00 81.56 71 VAL A CA 1
ATOM 509 C C . VAL A 1 71 ? 4.649 -4.871 15.206 1.00 81.56 71 VAL A C 1
ATOM 511 O O . VAL A 1 71 ? 3.932 -3.924 15.526 1.00 81.56 71 VAL A O 1
ATOM 514 N N . ILE A 1 72 ? 4.744 -5.974 15.952 1.00 82.12 72 ILE A N 1
ATOM 515 C CA . ILE A 1 72 ? 3.978 -6.167 17.192 1.00 82.12 72 ILE A CA 1
ATOM 516 C C . ILE A 1 72 ? 4.373 -5.108 18.230 1.00 82.12 72 ILE A C 1
ATOM 518 O O . ILE A 1 72 ? 3.506 -4.482 18.845 1.00 82.12 72 ILE A O 1
ATOM 522 N N . SER A 1 73 ? 5.675 -4.856 18.384 1.00 80.62 73 SER A N 1
ATOM 523 C CA . SER A 1 73 ? 6.202 -3.843 19.305 1.00 80.62 73 SER A CA 1
ATOM 524 C C . SER A 1 73 ? 5.743 -2.437 18.923 1.00 80.62 73 SER A C 1
ATOM 526 O O . SER A 1 73 ? 5.321 -1.675 19.792 1.00 80.62 73 SER A O 1
ATOM 528 N N . LEU A 1 74 ? 5.758 -2.106 17.628 1.00 85.62 74 LEU A N 1
ATOM 529 C CA . LEU A 1 74 ? 5.251 -0.840 17.107 1.00 85.62 74 LEU A CA 1
ATOM 530 C C . LEU A 1 74 ? 3.756 -0.689 17.400 1.00 85.62 74 LEU A C 1
ATOM 532 O O . LEU A 1 74 ? 3.351 0.335 17.943 1.00 85.62 74 LEU A O 1
ATOM 536 N N . GLN A 1 75 ? 2.938 -1.696 17.085 1.00 82.81 75 GLN A N 1
ATOM 537 C CA . GLN A 1 75 ? 1.495 -1.655 17.345 1.00 82.81 75 GLN A CA 1
ATOM 538 C C . GLN A 1 75 ? 1.208 -1.442 18.833 1.00 82.81 75 GLN A C 1
ATOM 540 O O . GLN A 1 75 ? 0.395 -0.592 19.197 1.00 82.81 75 GLN A O 1
ATOM 545 N N . TYR A 1 76 ? 1.926 -2.152 19.702 1.00 83.06 76 TYR A N 1
ATOM 546 C CA . TYR A 1 76 ? 1.795 -2.002 21.145 1.00 83.06 76 TYR A CA 1
ATOM 547 C C . TYR A 1 76 ? 2.210 -0.606 21.635 1.00 83.06 76 TYR A C 1
ATOM 549 O O . TYR A 1 76 ? 1.491 0.017 22.422 1.00 83.06 76 TYR A O 1
ATOM 557 N N . ALA A 1 77 ? 3.341 -0.088 21.148 1.00 85.31 77 ALA A N 1
ATOM 558 C CA . ALA A 1 77 ? 3.839 1.239 21.501 1.00 85.31 77 ALA A CA 1
ATOM 559 C C . ALA A 1 77 ? 2.879 2.346 21.039 1.00 85.31 77 ALA A C 1
ATOM 561 O O . ALA A 1 77 ? 2.540 3.242 21.817 1.00 85.31 77 ALA A O 1
ATOM 562 N N . VAL A 1 78 ? 2.381 2.256 19.803 1.00 84.31 78 VAL A N 1
ATOM 563 C CA . VAL A 1 78 ? 1.403 3.195 19.242 1.00 84.31 78 VAL A CA 1
ATOM 564 C C . VAL A 1 78 ? 0.112 3.170 20.057 1.00 84.31 78 VAL A C 1
ATOM 566 O O . VAL A 1 78 ? -0.377 4.228 20.437 1.00 84.31 78 VAL A O 1
ATOM 569 N N . VAL A 1 79 ? -0.443 1.997 20.375 1.00 80.19 79 VAL A N 1
ATOM 570 C CA . VAL A 1 79 ? -1.681 1.900 21.171 1.00 80.19 79 VAL A CA 1
ATOM 571 C C . VAL A 1 79 ? -1.510 2.527 22.562 1.00 80.19 79 VAL A C 1
ATOM 573 O O . VAL A 1 79 ? -2.416 3.201 23.055 1.00 80.19 79 VAL A O 1
ATOM 576 N N . ARG A 1 80 ? -0.342 2.362 23.197 1.00 81.06 80 ARG A N 1
ATOM 577 C CA . ARG A 1 80 ? -0.078 2.912 24.539 1.00 81.06 80 ARG A CA 1
ATOM 578 C C . ARG A 1 80 ? 0.252 4.399 24.561 1.00 81.06 80 ARG 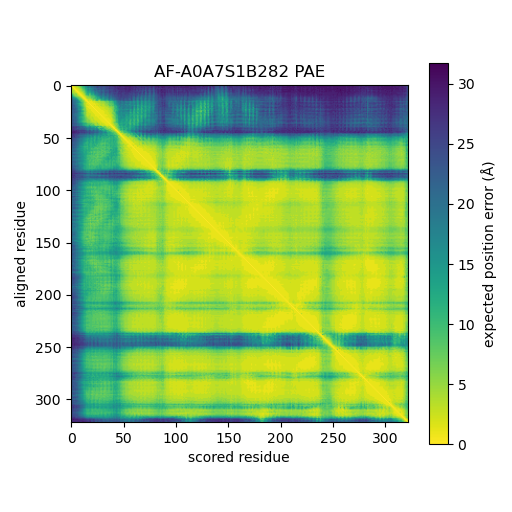A C 1
ATOM 580 O O . ARG A 1 80 ? 0.080 5.047 25.596 1.00 81.06 80 ARG A O 1
ATOM 587 N N . THR A 1 81 ? 0.698 4.963 23.446 1.00 80.62 81 THR A N 1
ATOM 588 C CA . THR A 1 81 ? 1.038 6.384 23.346 1.00 80.62 81 THR A CA 1
ATOM 589 C C . THR A 1 81 ? -0.220 7.232 23.156 1.00 80.62 81 THR A C 1
ATOM 591 O O . THR A 1 81 ? -0.491 7.770 22.090 1.00 80.62 81 THR A O 1
ATOM 594 N N . LYS A 1 82 ? -0.961 7.454 24.252 1.00 66.06 82 LYS A N 1
ATOM 595 C CA . LYS A 1 82 ? -2.145 8.344 24.306 1.00 66.06 82 LYS A CA 1
ATOM 596 C C . LYS A 1 82 ? -1.855 9.823 23.971 1.00 66.06 82 LYS A C 1
ATOM 598 O O . LYS A 1 82 ? -2.761 10.648 24.006 1.00 66.06 82 LYS A O 1
ATOM 603 N N . ARG A 1 83 ? -0.588 10.177 23.722 1.00 60.97 83 ARG A N 1
ATOM 604 C CA . ARG A 1 83 ? -0.068 11.553 23.657 1.00 60.97 83 ARG A CA 1
ATOM 605 C C . ARG A 1 83 ? 0.305 12.026 22.250 1.00 60.97 83 ARG A C 1
ATOM 607 O O . ARG A 1 83 ? 0.729 13.169 22.114 1.00 60.97 83 ARG A O 1
ATOM 614 N N . LEU A 1 84 ? 0.151 11.187 21.222 1.00 61.69 84 LEU A N 1
ATOM 615 C CA . LEU A 1 84 ? 0.242 11.627 19.826 1.00 61.69 84 LEU A CA 1
ATOM 616 C C . LEU A 1 84 ? -1.060 12.357 19.476 1.00 61.69 84 LEU A C 1
ATOM 618 O O . LEU A 1 84 ? -1.986 11.787 18.903 1.00 61.69 84 LEU A O 1
ATOM 622 N N . SER A 1 85 ? -1.156 13.600 19.944 1.00 55.09 85 SER A N 1
ATOM 623 C CA . SER A 1 85 ? -2.309 14.470 19.750 1.00 55.09 85 SER A CA 1
ATOM 624 C C . SER A 1 85 ? -2.551 14.751 18.269 1.00 55.09 85 SER A C 1
ATOM 626 O O . SER A 1 85 ? -1.639 14.731 17.441 1.00 55.09 85 SER A O 1
ATOM 628 N N . ASN A 1 86 ? -3.810 15.042 17.939 1.00 62.62 86 ASN A N 1
ATOM 629 C CA . ASN A 1 86 ? -4.158 15.490 16.603 1.00 62.62 86 ASN A CA 1
ATOM 630 C C . ASN A 1 86 ? -3.494 16.849 16.344 1.00 62.62 86 ASN A C 1
ATOM 632 O O . ASN A 1 86 ? -3.815 17.820 17.033 1.00 62.62 86 ASN A O 1
ATOM 636 N N . LEU A 1 87 ? -2.618 16.950 15.340 1.00 55.66 87 LEU A N 1
ATOM 637 C CA . LEU A 1 87 ? -2.127 18.245 14.855 1.00 55.66 87 LEU A CA 1
ATOM 638 C C . LEU A 1 87 ? -3.343 19.079 14.417 1.00 55.66 87 LEU A C 1
ATOM 640 O O . LEU A 1 87 ? -4.049 18.731 13.467 1.00 55.66 87 LEU A O 1
ATOM 644 N N . GLY A 1 88 ? -3.654 20.120 15.194 1.00 57.03 88 GLY A N 1
ATOM 645 C CA . GLY A 1 88 ? -4.796 21.012 14.968 1.00 57.03 88 GLY A CA 1
ATOM 646 C C . GLY A 1 88 ? -6.177 20.341 14.994 1.00 57.03 88 GLY A C 1
ATOM 647 O O . GLY A 1 88 ? -7.096 20.856 14.365 1.00 57.03 88 GLY A O 1
ATOM 648 N N . GLY A 1 89 ? -6.336 19.177 15.638 1.00 61.44 89 GLY A N 1
ATOM 649 C CA . GLY A 1 89 ? -7.618 18.450 15.679 1.00 61.44 89 GLY A CA 1
ATOM 650 C C . GLY A 1 89 ? -8.021 17.749 14.372 1.00 61.44 89 GLY A C 1
ATOM 651 O O . GLY A 1 89 ? -9.005 17.017 14.368 1.00 61.44 89 GLY A O 1
ATOM 652 N N . LYS A 1 90 ? -7.262 17.938 13.284 1.00 63.91 90 LYS A N 1
ATOM 653 C CA . LYS A 1 90 ? -7.613 17.475 11.928 1.00 63.91 90 LYS A CA 1
ATOM 654 C C . LYS A 1 90 ? -6.803 16.269 11.451 1.00 63.91 90 LYS A C 1
ATOM 656 O O . LYS A 1 90 ? -7.253 15.558 10.561 1.00 63.91 90 LYS A O 1
ATOM 661 N N . VAL A 1 91 ? -5.620 16.033 12.025 1.00 72.75 91 VAL A N 1
ATOM 662 C CA . VAL A 1 91 ? -4.706 14.967 11.584 1.00 72.75 91 VAL A CA 1
ATOM 663 C C . VAL A 1 91 ? -4.536 13.921 12.678 1.00 72.75 91 VAL A C 1
ATOM 665 O O . VAL A 1 91 ? -3.996 14.224 13.736 1.00 72.75 91 VAL A O 1
ATOM 668 N N . HIS A 1 92 ? -4.946 12.680 12.414 1.00 82.88 92 HIS A N 1
ATOM 669 C CA . HIS A 1 92 ? -4.792 11.550 13.336 1.00 82.88 92 HIS A CA 1
ATOM 670 C C . HIS A 1 92 ? -3.365 10.980 13.309 1.00 82.88 92 HIS A C 1
ATOM 672 O O . HIS A 1 92 ? -3.113 9.928 12.718 1.00 82.88 92 HIS A O 1
ATOM 678 N N . VAL A 1 93 ? -2.428 11.672 13.964 1.00 85.62 93 VAL A N 1
ATOM 679 C CA . VAL A 1 93 ? -0.988 11.342 13.953 1.00 85.62 93 VAL A CA 1
ATOM 680 C C . VAL A 1 93 ? -0.720 9.908 14.413 1.00 85.62 93 VAL A C 1
ATOM 682 O O . VAL A 1 93 ? 0.046 9.196 13.774 1.00 85.62 93 VAL A O 1
ATOM 685 N N . GLN A 1 94 ? -1.386 9.447 15.476 1.00 87.19 94 GLN A N 1
ATOM 686 C CA . GLN A 1 94 ? -1.232 8.077 15.980 1.00 87.19 94 GLN A CA 1
ATOM 687 C C . GLN A 1 94 ? -1.514 7.027 14.891 1.00 87.19 94 GLN A C 1
ATOM 689 O O . GLN A 1 94 ? -0.733 6.095 14.701 1.00 87.19 94 GLN A O 1
ATOM 694 N N . ARG A 1 95 ? -2.599 7.217 14.132 1.00 86.00 95 ARG A N 1
ATOM 695 C CA . ARG A 1 95 ? -2.978 6.337 13.023 1.00 86.00 95 ARG A CA 1
ATOM 696 C C . ARG A 1 95 ? -1.978 6.426 11.873 1.00 86.00 95 ARG A C 1
ATOM 698 O O . ARG A 1 95 ? -1.637 5.402 11.300 1.00 86.00 95 ARG A O 1
ATOM 705 N N . GLN A 1 96 ? -1.458 7.613 11.567 1.00 89.88 96 GLN A N 1
ATOM 706 C CA . GLN A 1 96 ? -0.432 7.772 10.530 1.00 89.88 96 GLN A CA 1
ATOM 707 C C . GLN A 1 96 ? 0.880 7.075 10.901 1.00 89.88 96 GLN A C 1
ATOM 709 O O . GLN A 1 96 ? 1.446 6.378 10.067 1.00 89.88 96 GLN A O 1
ATOM 714 N N . VAL A 1 97 ? 1.339 7.197 12.151 1.00 90.62 97 VAL A N 1
ATOM 715 C CA . VAL A 1 97 ? 2.540 6.494 12.633 1.00 90.62 97 VAL A CA 1
ATOM 716 C C . VAL A 1 97 ? 2.345 4.981 12.552 1.00 90.62 97 VAL A C 1
ATOM 718 O O . VAL A 1 97 ? 3.226 4.273 12.066 1.00 90.62 97 VAL A O 1
ATOM 721 N N . GLN A 1 98 ? 1.178 4.483 12.973 1.00 89.75 98 GLN A N 1
ATOM 722 C CA . GLN A 1 98 ? 0.825 3.070 12.840 1.00 89.75 98 GLN A CA 1
ATOM 723 C C . GLN A 1 98 ? 0.862 2.608 11.381 1.00 89.75 98 GLN A C 1
ATOM 725 O O . GLN A 1 98 ? 1.425 1.555 11.083 1.00 89.75 98 GLN A O 1
ATOM 730 N N . HIS A 1 99 ? 0.246 3.388 10.495 1.00 92.00 99 HIS A N 1
ATOM 731 C CA . HIS A 1 99 ? 0.084 3.093 9.078 1.00 92.00 99 HIS A CA 1
ATOM 732 C C . HIS A 1 99 ? 1.427 3.067 8.352 1.00 92.00 99 HIS A C 1
ATOM 734 O O . HIS A 1 99 ? 1.789 2.047 7.770 1.00 92.00 99 HIS A O 1
ATOM 740 N N . VAL A 1 100 ? 2.208 4.144 8.474 1.00 95.12 100 VAL A N 1
ATOM 741 C CA . VAL A 1 100 ? 3.542 4.257 7.870 1.00 95.12 100 VAL A CA 1
ATOM 742 C C . VAL A 1 100 ? 4.469 3.186 8.436 1.00 95.12 100 VAL A C 1
ATOM 744 O O . VAL A 1 100 ? 5.108 2.463 7.677 1.00 95.12 100 VAL A O 1
ATOM 747 N N . GLY A 1 101 ? 4.532 3.039 9.762 1.00 92.50 101 GLY A N 1
ATOM 748 C CA . GLY A 1 101 ? 5.461 2.100 10.385 1.00 92.50 101 GLY A CA 1
ATOM 749 C C . GLY A 1 101 ? 5.129 0.635 10.082 1.00 92.50 101 GLY A C 1
ATOM 750 O O . GLY A 1 101 ? 6.034 -0.142 9.778 1.00 92.50 101 GLY A O 1
ATOM 751 N N . SER A 1 102 ? 3.844 0.259 10.081 1.00 90.19 102 SER A N 1
ATOM 752 C CA . SER A 1 102 ? 3.433 -1.096 9.679 1.00 90.19 102 SER A CA 1
ATOM 753 C C . SER A 1 102 ? 3.684 -1.332 8.188 1.00 90.19 102 SER A C 1
ATOM 755 O O . SER A 1 102 ? 4.152 -2.404 7.815 1.00 90.19 102 SER A O 1
ATOM 757 N N . GLY A 1 103 ? 3.430 -0.331 7.338 1.00 93.75 103 GLY A N 1
ATOM 758 C CA . GLY A 1 103 ? 3.699 -0.410 5.903 1.00 93.75 103 GLY A CA 1
ATOM 759 C C . GLY A 1 103 ? 5.180 -0.586 5.579 1.00 93.75 103 GLY A C 1
ATOM 760 O O . GLY A 1 103 ? 5.532 -1.490 4.826 1.00 93.75 103 GLY A O 1
ATOM 761 N N . VAL A 1 104 ? 6.065 0.194 6.210 1.00 95.25 104 VAL A N 1
ATOM 762 C CA . VAL A 1 104 ? 7.526 0.056 6.059 1.00 95.25 104 VAL A CA 1
ATOM 763 C C . VAL A 1 104 ? 7.990 -1.337 6.478 1.00 95.25 104 VAL A C 1
ATOM 765 O O . VAL A 1 104 ? 8.776 -1.960 5.766 1.00 95.25 104 VAL A O 1
ATOM 768 N N . ALA A 1 105 ? 7.480 -1.858 7.594 1.00 88.31 105 ALA A N 1
ATOM 769 C CA . ALA A 1 105 ? 7.826 -3.198 8.050 1.00 88.31 105 ALA A CA 1
ATOM 770 C C . ALA A 1 105 ? 7.344 -4.294 7.082 1.00 88.31 105 ALA A C 1
ATOM 772 O O . ALA A 1 105 ? 8.093 -5.227 6.801 1.00 88.31 105 ALA A O 1
ATOM 773 N N . LEU A 1 106 ? 6.136 -4.171 6.521 1.00 90.81 106 LEU A N 1
ATOM 774 C CA . LEU A 1 106 ? 5.625 -5.113 5.518 1.00 90.81 106 LEU A CA 1
ATOM 775 C C . LEU A 1 106 ? 6.388 -5.028 4.189 1.00 90.81 106 LEU A C 1
ATOM 777 O O . LEU A 1 106 ? 6.638 -6.059 3.570 1.00 90.81 106 LEU A O 1
ATOM 781 N N . ILE A 1 107 ? 6.811 -3.833 3.766 1.00 94.12 107 ILE A N 1
ATOM 782 C CA . ILE A 1 107 ? 7.686 -3.664 2.596 1.00 94.12 107 ILE A CA 1
ATOM 783 C C . ILE A 1 107 ? 9.042 -4.325 2.861 1.00 94.12 107 ILE A C 1
ATOM 785 O O . ILE A 1 107 ? 9.526 -5.079 2.020 1.00 94.12 107 ILE A O 1
ATOM 789 N N . ALA A 1 108 ? 9.642 -4.107 4.035 1.00 90.94 108 ALA A N 1
ATOM 790 C CA . ALA A 1 108 ? 10.886 -4.777 4.411 1.00 90.94 108 ALA A CA 1
ATOM 791 C C . ALA A 1 108 ? 10.724 -6.306 4.388 1.00 90.94 108 ALA A C 1
ATOM 793 O O . ALA A 1 108 ? 11.576 -7.008 3.848 1.00 90.94 108 ALA A O 1
ATOM 794 N N . LEU A 1 109 ? 9.595 -6.815 4.892 1.00 86.31 109 LEU A N 1
ATOM 795 C CA . LEU A 1 109 ? 9.268 -8.238 4.847 1.00 86.31 109 LEU A CA 1
ATOM 796 C C . LEU A 1 109 ? 9.183 -8.762 3.409 1.00 86.31 109 LEU A C 1
ATOM 798 O O . LEU A 1 109 ? 9.751 -9.809 3.112 1.00 86.31 109 LEU A O 1
ATOM 802 N N . PHE A 1 110 ? 8.528 -8.014 2.516 1.00 90.56 110 PHE A N 1
ATOM 803 C CA . PHE A 1 110 ? 8.387 -8.363 1.101 1.00 90.56 110 PHE A CA 1
ATOM 804 C C . PHE A 1 110 ? 9.739 -8.508 0.384 1.00 90.56 110 PHE A C 1
ATOM 806 O O . PHE A 1 110 ? 9.866 -9.368 -0.484 1.00 90.56 110 PHE A O 1
ATOM 813 N N . TRP A 1 111 ? 10.738 -7.702 0.760 1.00 89.75 111 TRP A N 1
ATOM 814 C CA . TRP A 1 111 ? 12.087 -7.736 0.179 1.00 89.75 111 TRP A CA 1
ATOM 815 C C . TRP A 1 111 ? 13.034 -8.749 0.837 1.00 89.75 111 TRP A C 1
ATOM 817 O O . TRP A 1 111 ? 14.010 -9.164 0.214 1.00 89.75 111 TRP A O 1
ATOM 827 N N . VAL A 1 112 ? 12.770 -9.141 2.085 1.00 86.06 112 VAL A N 1
ATOM 828 C CA . VAL A 1 112 ? 13.556 -10.146 2.821 1.00 86.06 112 VAL A CA 1
ATOM 829 C C . VAL A 1 112 ? 13.100 -11.569 2.498 1.00 86.06 112 VAL A C 1
ATOM 831 O O . VAL A 1 112 ? 13.922 -12.489 2.438 1.00 86.06 112 VAL A O 1
ATOM 834 N N . LEU A 1 113 ? 11.793 -11.770 2.335 1.00 82.62 113 LEU A N 1
ATOM 835 C CA . LEU A 1 113 ? 11.217 -13.076 2.052 1.00 82.62 113 LEU A CA 1
ATOM 836 C C . LEU A 1 113 ? 11.301 -13.413 0.554 1.00 82.62 113 LEU A C 1
ATOM 838 O O . LEU A 1 113 ? 11.097 -12.543 -0.294 1.00 82.62 113 LEU A O 1
ATOM 842 N N . PRO A 1 114 ? 11.505 -14.697 0.207 1.00 83.94 114 PRO A N 1
ATOM 843 C CA . PRO A 1 114 ? 11.215 -15.199 -1.128 1.00 83.94 114 PRO A CA 1
ATOM 844 C C . PRO A 1 114 ? 9.803 -14.803 -1.561 1.00 83.94 114 PRO A C 1
ATOM 846 O O . PRO A 1 114 ? 8.858 -14.887 -0.778 1.00 83.94 114 PRO A O 1
ATOM 849 N N . TYR A 1 115 ? 9.643 -14.420 -2.824 1.00 84.06 115 TYR A N 1
ATOM 850 C CA . TYR A 1 115 ? 8.391 -13.865 -3.342 1.00 84.06 115 TYR A CA 1
ATOM 851 C C . TYR A 1 115 ? 7.158 -14.750 -3.067 1.00 84.06 115 TYR A C 1
ATOM 853 O O . TYR A 1 115 ? 6.111 -14.247 -2.655 1.00 84.06 115 TYR A O 1
ATOM 861 N N . GLN A 1 116 ? 7.288 -16.073 -3.203 1.00 84.31 116 GLN A N 1
ATOM 862 C CA . GLN A 1 116 ? 6.219 -17.030 -2.894 1.00 84.31 116 GLN A CA 1
ATOM 863 C C . GLN A 1 116 ? 5.849 -17.013 -1.403 1.00 84.31 116 GLN A C 1
ATOM 865 O O . GLN A 1 116 ? 4.667 -17.051 -1.061 1.00 84.31 116 GLN A O 1
ATOM 870 N N . LEU A 1 117 ? 6.848 -16.908 -0.519 1.00 82.38 117 LEU A N 1
ATOM 871 C CA . LEU A 1 117 ? 6.636 -16.794 0.925 1.00 82.38 117 LEU A CA 1
ATOM 872 C C . LEU A 1 117 ? 6.003 -15.456 1.299 1.00 82.38 117 LEU A C 1
ATOM 874 O O . LEU A 1 117 ? 5.145 -15.435 2.178 1.00 82.38 117 LEU A O 1
ATOM 878 N N . SER A 1 118 ? 6.350 -14.365 0.614 1.00 86.00 118 SER A N 1
ATOM 879 C CA . SER A 1 118 ? 5.697 -13.063 0.791 1.00 86.00 118 SER A CA 1
ATOM 880 C C . SER A 1 118 ? 4.204 -13.130 0.460 1.00 86.00 118 SER A C 1
ATOM 882 O O . SER A 1 118 ? 3.380 -12.664 1.250 1.00 86.00 118 SER A O 1
ATOM 884 N N . ILE A 1 119 ? 3.841 -13.753 -0.669 1.00 88.44 119 ILE A N 1
ATOM 885 C CA . ILE A 1 119 ? 2.438 -13.951 -1.073 1.00 88.44 119 ILE A CA 1
ATOM 886 C C . ILE A 1 119 ? 1.707 -14.821 -0.051 1.00 88.44 119 ILE A C 1
ATOM 888 O O . ILE A 1 119 ? 0.645 -14.426 0.431 1.00 88.44 119 ILE A O 1
ATOM 892 N N . LEU A 1 120 ? 2.282 -15.974 0.307 1.00 84.25 120 LEU A N 1
ATOM 893 C CA . LEU A 1 120 ? 1.685 -16.898 1.269 1.00 84.25 120 LEU A CA 1
ATOM 894 C C . LEU A 1 120 ? 1.460 -16.210 2.621 1.00 84.25 120 LEU A C 1
ATOM 896 O O . LEU A 1 120 ? 0.349 -16.227 3.144 1.00 84.25 120 LEU A O 1
ATOM 900 N N . THR A 1 121 ? 2.473 -15.502 3.116 1.00 81.06 121 THR A N 1
ATOM 901 C CA . THR A 1 121 ? 2.420 -14.719 4.355 1.00 81.06 121 THR A CA 1
ATOM 902 C C . THR A 1 121 ? 1.302 -13.682 4.329 1.00 81.06 121 THR A C 1
ATOM 904 O O . THR A 1 121 ? 0.461 -13.652 5.231 1.00 81.06 121 THR A O 1
ATOM 907 N N . CYS A 1 122 ? 1.246 -12.858 3.279 1.00 86.25 122 CYS A N 1
ATOM 908 C CA . CYS A 1 122 ? 0.208 -11.837 3.145 1.00 86.25 122 CYS A CA 1
ATOM 909 C C . CYS A 1 122 ? -1.188 -12.463 3.020 1.00 86.25 122 CYS A C 1
ATOM 911 O O . CYS A 1 122 ? -2.137 -11.942 3.604 1.00 86.25 122 CYS A O 1
ATOM 913 N N . SER A 1 123 ? -1.317 -13.593 2.316 1.00 87.88 123 SER A N 1
ATOM 914 C CA . SER A 1 123 ? -2.591 -14.301 2.156 1.00 87.88 123 SER A CA 1
ATOM 915 C C . SER A 1 123 ? -3.105 -14.871 3.484 1.00 87.88 123 SER A C 1
ATOM 917 O O . SER A 1 123 ? -4.247 -14.605 3.858 1.00 87.88 123 SER A O 1
ATOM 919 N N . CYS A 1 124 ? -2.247 -15.549 4.256 1.00 83.50 124 CYS A N 1
ATOM 920 C CA . CYS A 1 124 ? -2.576 -16.072 5.581 1.00 83.50 124 CYS A CA 1
ATOM 921 C C . CYS A 1 124 ? -2.974 -14.945 6.536 1.00 83.50 124 CYS A C 1
ATOM 923 O O . CYS A 1 124 ? -3.964 -15.061 7.258 1.00 83.50 124 CYS A O 1
ATOM 925 N N . ALA A 1 125 ? -2.240 -13.831 6.516 1.00 83.44 125 ALA A N 1
ATOM 926 C CA . ALA A 1 125 ? -2.544 -12.681 7.352 1.00 83.44 125 ALA A CA 1
ATOM 927 C C . ALA A 1 125 ? -3.869 -11.997 6.938 1.00 83.44 125 ALA A C 1
ATOM 929 O O . ALA A 1 125 ? -4.654 -11.640 7.816 1.00 83.44 125 ALA A O 1
ATOM 930 N N . CYS A 1 126 ? -4.175 -11.883 5.636 1.00 87.75 126 CYS A N 1
ATOM 931 C CA . CYS A 1 126 ? -5.473 -11.387 5.146 1.00 87.75 126 CYS A CA 1
ATOM 932 C C . CYS A 1 126 ? -6.630 -12.258 5.641 1.00 87.75 126 CYS A C 1
ATOM 934 O O . CYS A 1 126 ? -7.609 -11.743 6.182 1.00 87.75 126 CYS A O 1
ATOM 936 N N . VAL A 1 127 ? -6.503 -13.578 5.479 1.00 86.25 127 VAL A N 1
ATOM 937 C CA . VAL A 1 127 ? -7.504 -14.556 5.922 1.00 86.25 127 VAL A CA 1
ATOM 938 C C . VAL A 1 127 ? -7.674 -14.504 7.442 1.00 86.25 127 VAL A C 1
ATOM 940 O O . VAL A 1 127 ? -8.799 -14.467 7.934 1.00 86.25 127 VAL A O 1
ATOM 943 N N . GLY A 1 128 ? -6.576 -14.414 8.196 1.00 83.88 128 GLY A N 1
ATOM 944 C CA . GLY A 1 128 ? -6.612 -14.248 9.649 1.00 83.88 128 GLY A CA 1
ATOM 945 C C . GLY A 1 128 ? -7.358 -12.981 10.078 1.00 83.88 128 GLY A C 1
ATOM 946 O O . GLY A 1 128 ? -8.258 -13.053 10.912 1.00 83.88 128 GLY A O 1
ATOM 947 N N . PHE A 1 129 ? -7.052 -11.830 9.469 1.00 87.38 129 PHE A N 1
ATOM 948 C CA . PHE A 1 129 ? -7.753 -10.569 9.749 1.00 87.38 129 PHE A CA 1
ATOM 949 C C . PHE A 1 129 ? -9.241 -10.634 9.393 1.00 87.38 129 PHE A C 1
ATOM 951 O O . PHE A 1 129 ? -10.069 -10.088 10.125 1.00 87.38 129 PHE A O 1
ATOM 958 N N . TRP A 1 130 ? -9.588 -11.324 8.305 1.00 89.00 130 TRP A N 1
ATOM 959 C CA . TRP A 1 130 ? -10.979 -11.576 7.947 1.00 89.00 130 TRP A CA 1
ATOM 960 C C . TRP A 1 130 ? -11.697 -12.386 9.031 1.00 89.00 130 TRP A C 1
ATOM 962 O O . TRP A 1 130 ? -12.756 -11.974 9.499 1.00 89.00 130 TRP A O 1
ATOM 972 N N . PHE A 1 131 ? -11.105 -13.481 9.514 1.00 87.81 131 PHE A N 1
ATOM 973 C CA . PHE A 1 131 ? -11.698 -14.266 10.601 1.00 87.81 131 PHE A CA 1
ATOM 974 C C . PHE A 1 131 ? -11.841 -13.475 11.902 1.00 87.81 131 PHE A C 1
ATOM 976 O O . PHE A 1 131 ? -12.869 -13.594 12.566 1.00 87.81 131 PHE A O 1
ATOM 983 N N . VAL A 1 132 ? -10.868 -12.627 12.249 1.00 86.12 132 VAL A N 1
ATOM 984 C CA . VAL A 1 132 ? -10.990 -11.719 13.402 1.00 86.12 132 VAL A CA 1
ATOM 985 C C . VAL A 1 132 ? -12.173 -10.767 13.219 1.00 86.12 132 VAL A C 1
ATOM 987 O O . VAL A 1 132 ? -12.943 -10.564 14.156 1.00 86.12 132 VAL A O 1
ATOM 990 N N . HIS A 1 133 ? -12.366 -10.213 12.020 1.00 90.19 133 HIS A N 1
ATOM 991 C CA . HIS A 1 133 ? -13.525 -9.371 11.723 1.00 90.19 133 HIS A CA 1
ATOM 992 C C . HIS A 1 133 ? -14.852 -10.133 11.873 1.00 90.19 133 HIS A C 1
ATOM 994 O O . HIS A 1 133 ? -15.754 -9.640 12.549 1.00 90.19 133 HIS A O 1
ATOM 1000 N N . GLN A 1 134 ? -14.947 -11.355 11.340 1.00 90.50 134 GLN A N 1
ATOM 1001 C CA . GLN A 1 134 ? -16.139 -12.195 11.508 1.00 90.50 134 GLN A CA 1
ATOM 1002 C C . GLN A 1 134 ? -16.397 -12.531 12.985 1.00 90.50 134 GLN A C 1
ATOM 1004 O O . GLN A 1 134 ? -17.533 -12.454 13.447 1.00 90.50 134 GLN A O 1
ATOM 1009 N N . ALA A 1 135 ? -15.348 -12.831 13.755 1.00 88.88 135 ALA A N 1
ATOM 1010 C CA . ALA A 1 135 ? -15.462 -13.110 15.184 1.00 88.88 135 ALA A CA 1
ATOM 1011 C C . ALA A 1 135 ? -15.984 -11.899 15.978 1.00 88.88 135 ALA A C 1
ATOM 1013 O O . ALA A 1 135 ? -16.794 -12.079 16.888 1.00 88.88 135 ALA A O 1
ATOM 1014 N N . ARG A 1 136 ? -15.583 -10.671 15.608 1.00 90.50 136 ARG A N 1
ATOM 1015 C CA . ARG A 1 136 ? -16.155 -9.435 16.177 1.00 90.50 136 ARG A CA 1
ATOM 1016 C C . ARG A 1 136 ? -17.648 -9.314 15.880 1.00 90.50 136 ARG A C 1
ATOM 1018 O O . ARG A 1 136 ? -18.413 -8.968 16.770 1.00 90.50 136 ARG A O 1
ATOM 1025 N N . ALA A 1 137 ? -18.065 -9.624 14.653 1.00 89.62 137 ALA A N 1
ATOM 1026 C CA . ALA A 1 137 ? -19.475 -9.566 14.270 1.00 89.62 137 ALA A CA 1
ATOM 1027 C C . ALA A 1 137 ? -20.332 -10.624 14.992 1.00 89.62 137 ALA A C 1
ATOM 1029 O O . ALA A 1 137 ? -21.520 -10.404 15.217 1.00 89.62 137 ALA A O 1
ATOM 1030 N N . TRP A 1 138 ? -19.747 -11.769 15.356 1.00 91.00 138 TRP A N 1
ATOM 1031 C CA . TRP A 1 138 ? -20.462 -12.870 16.009 1.00 91.00 138 TRP A CA 1
ATOM 1032 C C . TRP A 1 138 ? -20.490 -12.792 17.537 1.00 91.00 138 TRP A C 1
ATOM 1034 O O . TRP A 1 138 ? -21.429 -13.302 18.144 1.00 91.00 138 TRP A O 1
ATOM 1044 N N . SER A 1 139 ? -19.485 -12.185 18.174 1.00 89.19 139 SER A N 1
ATOM 1045 C CA . SER A 1 139 ? -19.368 -12.146 19.635 1.00 89.19 139 SER A CA 1
ATOM 1046 C C . SER A 1 139 ? -19.185 -10.717 20.156 1.00 89.19 139 SER A C 1
ATOM 1048 O O . SER A 1 139 ? -18.119 -10.126 19.955 1.00 89.19 139 SER A O 1
ATOM 1050 N N . PRO A 1 140 ? -20.165 -10.178 20.913 1.00 90.38 140 PRO A N 1
ATOM 1051 C CA . PRO A 1 140 ? -20.046 -8.866 21.551 1.00 90.38 140 PRO A CA 1
ATOM 1052 C C . PRO A 1 140 ? -18.843 -8.760 22.492 1.00 90.38 140 PRO A C 1
ATOM 1054 O O . PRO A 1 140 ? -18.263 -7.689 22.639 1.00 90.38 140 PRO A O 1
ATOM 1057 N N . GLU A 1 141 ? -18.440 -9.869 23.118 1.00 90.06 141 GLU A N 1
ATOM 1058 C CA . GLU A 1 141 ? -17.271 -9.893 23.997 1.00 90.06 141 GLU A CA 1
ATOM 1059 C C . GLU A 1 141 ? -15.967 -9.754 23.202 1.00 90.06 141 GLU A C 1
ATOM 1061 O O . GLU A 1 141 ? -15.080 -8.997 23.596 1.00 90.06 141 GLU A O 1
ATOM 1066 N N . VAL A 1 142 ? -15.872 -10.415 22.044 1.00 88.00 142 VAL A N 1
ATOM 1067 C CA . VAL A 1 142 ? -14.722 -10.274 21.136 1.00 88.00 142 VAL A CA 1
ATOM 1068 C C . VAL A 1 142 ? -14.628 -8.844 20.612 1.00 88.00 142 VAL A C 1
ATOM 1070 O O . VAL A 1 142 ? -13.537 -8.273 20.598 1.00 88.00 142 VAL A O 1
ATOM 1073 N N . ASP A 1 143 ? -15.752 -8.238 20.221 1.00 90.50 143 ASP A N 1
ATOM 1074 C CA . ASP A 1 143 ? -15.763 -6.847 19.767 1.00 90.50 143 ASP A CA 1
ATOM 1075 C C . ASP A 1 143 ? -15.401 -5.868 20.893 1.00 90.50 143 ASP A C 1
ATOM 1077 O O . ASP A 1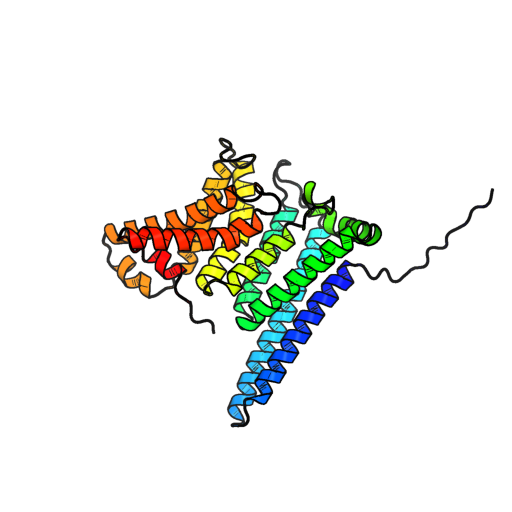 143 ? -14.551 -5.001 20.694 1.00 90.50 143 ASP A O 1
ATOM 1081 N N . ARG A 1 144 ? -15.928 -6.061 22.110 1.00 90.94 144 ARG A N 1
ATOM 1082 C CA . ARG A 1 144 ? -15.573 -5.252 23.289 1.00 90.94 144 ARG A CA 1
ATOM 1083 C C . ARG A 1 144 ? -14.073 -5.295 23.576 1.00 90.94 144 ARG A C 1
ATOM 1085 O O . ARG A 1 144 ? -13.464 -4.246 23.788 1.00 90.94 144 ARG A O 1
ATOM 1092 N N . GLN A 1 145 ? -13.467 -6.483 23.553 1.00 89.25 145 GLN A N 1
ATOM 1093 C CA . GLN A 1 145 ? -12.021 -6.648 23.742 1.00 89.25 145 GLN A CA 1
ATOM 1094 C C . GLN A 1 145 ? -11.220 -6.009 22.602 1.00 89.25 145 GLN A C 1
ATOM 1096 O O . GLN A 1 145 ? -10.219 -5.331 22.845 1.00 89.25 145 GLN A O 1
ATOM 1101 N N . PHE A 1 146 ? -11.674 -6.179 21.358 1.00 88.75 146 PHE A N 1
ATOM 1102 C CA . PHE A 1 146 ? -11.040 -5.566 20.197 1.00 88.75 146 PHE A CA 1
ATOM 1103 C C . PHE A 1 146 ? -11.071 -4.035 20.281 1.00 88.75 146 PHE A C 1
ATOM 1105 O O . PHE A 1 146 ? -10.044 -3.389 20.079 1.00 88.75 146 PHE A O 1
ATOM 1112 N N . LEU A 1 147 ? -12.218 -3.444 20.620 1.00 90.38 147 LEU A N 1
ATOM 1113 C CA . LEU A 1 147 ? -12.383 -1.998 20.776 1.00 90.38 147 LEU A CA 1
ATOM 1114 C C . LEU A 1 147 ? -11.589 -1.450 21.963 1.00 90.38 147 LEU A C 1
ATOM 1116 O O . LEU A 1 147 ? -11.010 -0.369 21.847 1.00 90.38 147 LEU A O 1
ATOM 1120 N N . ALA A 1 148 ? -11.501 -2.194 23.068 1.00 88.25 148 ALA A N 1
ATOM 1121 C CA . ALA A 1 148 ? -10.687 -1.802 24.217 1.00 88.25 148 ALA A CA 1
ATOM 1122 C C . ALA A 1 148 ? -9.202 -1.647 23.847 1.00 88.25 148 ALA A C 1
ATOM 1124 O O . ALA A 1 148 ? -8.540 -0.738 24.347 1.00 88.25 148 ALA A O 1
ATOM 1125 N N . GLN A 1 149 ? -8.693 -2.492 22.943 1.00 84.62 149 GLN A N 1
ATOM 1126 C CA . GLN A 1 149 ? -7.296 -2.441 22.515 1.00 84.62 149 GLN A CA 1
ATOM 1127 C C . GLN A 1 149 ? -7.062 -1.520 21.309 1.00 84.62 149 GLN A C 1
ATOM 1129 O O . GLN A 1 149 ? -6.123 -0.726 21.305 1.00 84.62 149 GLN A O 1
ATOM 1134 N N . PHE A 1 150 ? -7.882 -1.635 20.266 1.00 86.25 150 PHE A N 1
ATOM 1135 C CA . PHE A 1 150 ? -7.639 -1.013 18.960 1.00 86.25 150 PHE A CA 1
ATOM 1136 C C . PHE A 1 150 ? -8.605 0.123 18.628 1.00 86.25 150 PHE A C 1
ATOM 1138 O O . PHE A 1 150 ? -8.410 0.803 17.622 1.00 86.25 150 PHE A O 1
ATOM 1145 N N . GLY A 1 151 ? -9.620 0.386 19.455 1.00 87.06 151 GLY A N 1
ATOM 1146 C CA . GLY A 1 151 ? -10.652 1.388 19.170 1.00 87.06 151 GLY A CA 1
ATOM 1147 C C . GLY A 1 151 ? -10.110 2.807 18.966 1.00 87.06 151 GLY A C 1
ATOM 1148 O O . GLY A 1 151 ? -10.727 3.598 18.251 1.00 87.06 151 GLY A O 1
ATOM 1149 N N . ALA A 1 152 ? -8.937 3.124 19.525 1.00 84.12 152 ALA A N 1
ATOM 1150 C CA . ALA A 1 152 ? -8.242 4.394 19.300 1.00 84.12 152 ALA A CA 1
ATOM 1151 C C . ALA A 1 152 ? -7.690 4.553 17.868 1.00 84.12 152 ALA A C 1
ATOM 1153 O O . ALA A 1 152 ? -7.518 5.677 17.408 1.00 84.12 152 ALA A O 1
ATOM 1154 N N . LEU A 1 153 ? -7.427 3.446 17.165 1.00 84.25 153 LEU A N 1
ATOM 1155 C CA . LEU A 1 153 ? -6.891 3.433 15.798 1.00 84.25 153 LEU A CA 1
ATOM 1156 C C . LEU A 1 153 ? -7.988 3.373 14.726 1.00 84.25 153 LEU A C 1
ATOM 1158 O O . LEU A 1 153 ? -7.736 3.715 13.571 1.00 84.25 153 LEU A O 1
ATOM 1162 N N . LEU A 1 154 ? -9.189 2.928 15.105 1.00 87.25 154 LEU A N 1
ATOM 1163 C CA . LEU A 1 154 ? -10.322 2.765 14.198 1.00 87.25 154 LEU A CA 1
ATOM 1164 C C . LEU A 1 154 ? -10.990 4.101 13.868 1.00 87.25 154 LEU A C 1
ATOM 1166 O O . LEU A 1 154 ? -11.190 4.947 14.747 1.00 87.25 154 LEU A O 1
ATOM 1170 N N . ARG A 1 155 ? -11.424 4.245 12.612 1.00 85.94 155 ARG A N 1
ATOM 1171 C CA . ARG A 1 155 ? -12.379 5.287 12.203 1.00 85.94 155 ARG A CA 1
ATOM 1172 C C . ARG A 1 155 ? -13.735 5.023 12.868 1.00 85.94 155 ARG A C 1
ATOM 1174 O O . ARG A 1 155 ? -14.088 3.877 13.136 1.00 85.94 155 ARG A O 1
ATOM 1181 N N . GLU A 1 156 ? -14.548 6.063 13.043 1.00 84.75 156 GLU A N 1
ATOM 1182 C CA . GLU A 1 156 ? -15.868 5.936 13.683 1.00 84.75 156 GLU A CA 1
ATOM 1183 C C . GLU A 1 156 ? -16.765 4.890 12.990 1.00 84.75 156 GLU A C 1
ATOM 1185 O O . GLU A 1 156 ? -17.369 4.046 13.644 1.00 84.75 156 GLU A O 1
ATOM 1190 N N . ALA A 1 157 ? -16.750 4.846 11.653 1.00 83.94 157 ALA A N 1
ATOM 1191 C CA . ALA A 1 157 ? -17.499 3.853 10.880 1.00 83.94 157 ALA A CA 1
ATOM 1192 C C . ALA A 1 157 ? -17.013 2.398 11.083 1.00 83.94 157 ALA A C 1
ATOM 1194 O O . ALA A 1 157 ? -17.795 1.465 10.910 1.00 83.94 157 ALA A O 1
ATOM 1195 N N . GLU A 1 158 ? -15.747 2.187 11.455 1.00 88.38 158 GLU A N 1
ATOM 1196 C CA . GLU A 1 158 ? -15.135 0.860 11.666 1.00 88.38 158 GLU A CA 1
ATOM 1197 C C . GLU A 1 158 ? -15.381 0.324 13.088 1.00 88.38 158 GLU A C 1
ATOM 1199 O O . GLU A 1 158 ? -15.288 -0.886 13.339 1.00 88.38 158 GLU A O 1
ATOM 1204 N N . ARG A 1 159 ? -15.714 1.215 14.033 1.00 89.12 159 ARG A N 1
ATOM 1205 C CA . ARG A 1 159 ? -16.024 0.851 15.424 1.00 89.12 159 ARG A CA 1
ATOM 1206 C C . ARG A 1 159 ? -17.311 0.047 15.548 1.00 89.12 159 ARG A C 1
ATOM 1208 O O . ARG A 1 159 ? -17.408 -0.783 16.435 1.00 89.12 159 ARG A O 1
ATOM 1215 N N . THR A 1 160 ? -18.252 0.243 14.627 1.00 86.38 160 THR A N 1
ATOM 1216 C CA . THR A 1 160 ? -19.545 -0.463 14.607 1.00 86.38 160 THR A CA 1
ATOM 1217 C C . THR A 1 160 ? -19.434 -1.958 14.293 1.00 86.38 160 THR A C 1
ATOM 1219 O O . THR A 1 160 ? -20.420 -2.677 14.406 1.00 86.38 160 THR A O 1
ATOM 1222 N N . GLY A 1 161 ? -18.273 -2.424 13.818 1.00 80.31 161 GLY A N 1
ATOM 1223 C CA . GLY A 1 161 ? -18.078 -3.813 13.398 1.00 80.31 161 GLY A CA 1
ATOM 1224 C C . GLY A 1 161 ? -18.752 -4.177 12.069 1.00 80.31 161 GLY A C 1
ATOM 1225 O O . GLY A 1 161 ? -18.535 -5.277 11.580 1.00 80.31 161 GLY A O 1
ATOM 1226 N N . GLN A 1 162 ? -19.504 -3.268 11.435 1.00 83.56 162 GLN A N 1
ATOM 1227 C CA . GLN A 1 162 ? -20.163 -3.518 10.141 1.00 83.56 162 GLN A CA 1
ATOM 1228 C C . GLN A 1 162 ? -19.203 -3.475 8.947 1.00 83.56 162 GLN A C 1
ATOM 1230 O O . GLN A 1 162 ? -19.515 -3.973 7.866 1.00 83.56 162 GLN A O 1
ATOM 1235 N N . ARG A 1 163 ? -18.047 -2.829 9.116 1.00 86.81 163 ARG A N 1
ATOM 1236 C CA . ARG A 1 163 ? -17.010 -2.719 8.089 1.00 86.81 163 ARG A CA 1
ATOM 1237 C C . ARG A 1 163 ? -15.691 -3.273 8.622 1.00 86.81 163 ARG A C 1
ATOM 1239 O O . ARG A 1 163 ? -15.359 -3.001 9.781 1.00 86.81 163 ARG A O 1
ATOM 1246 N N . PRO A 1 164 ? -14.921 -4.003 7.796 1.00 89.88 164 PRO A N 1
ATOM 1247 C CA . PRO A 1 164 ? -13.563 -4.376 8.150 1.00 89.88 164 PRO A CA 1
ATOM 1248 C C . PRO A 1 164 ? -12.728 -3.127 8.473 1.00 89.88 164 PRO A C 1
ATOM 1250 O O . PRO A 1 164 ? -12.901 -2.103 7.806 1.00 89.88 164 PRO A O 1
ATOM 1253 N N . PRO A 1 165 ? -11.815 -3.189 9.458 1.00 90.56 165 PRO A N 1
ATOM 1254 C CA . PRO A 1 165 ? -10.869 -2.106 9.718 1.00 90.56 165 PRO A CA 1
ATOM 1255 C C . PRO A 1 165 ? -10.037 -1.764 8.477 1.00 90.56 165 PRO A C 1
ATOM 1257 O O . PRO A 1 165 ? -9.662 -2.674 7.735 1.00 90.56 165 PRO A O 1
ATOM 1260 N N . GLY A 1 166 ? -9.626 -0.504 8.304 1.00 90.75 166 GLY A N 1
ATOM 1261 C CA . GLY A 1 166 ? -8.729 -0.100 7.210 1.00 90.75 166 GLY A CA 1
ATOM 1262 C C . GLY A 1 166 ? -7.445 -0.940 7.100 1.00 90.75 166 GLY A C 1
ATOM 1263 O O . GLY A 1 166 ? -6.934 -1.146 6.002 1.00 90.75 166 GLY A O 1
ATOM 1264 N N . ALA A 1 167 ? -6.955 -1.505 8.212 1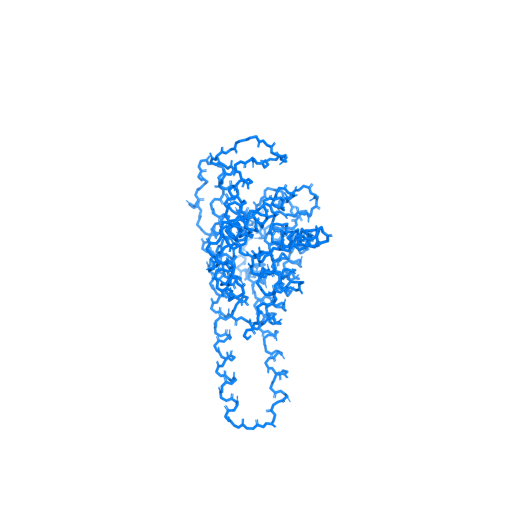.00 89.81 167 ALA A N 1
ATOM 1265 C CA . ALA A 1 167 ? -5.814 -2.427 8.223 1.00 89.81 167 ALA A CA 1
ATOM 1266 C C . ALA A 1 167 ? -6.042 -3.702 7.383 1.00 89.81 167 ALA A C 1
ATOM 1268 O O . ALA A 1 167 ? -5.097 -4.212 6.787 1.00 89.81 167 ALA A O 1
ATOM 1269 N N . PHE A 1 168 ? -7.285 -4.193 7.292 1.00 92.56 168 PHE A N 1
ATOM 1270 C CA . PHE A 1 168 ? -7.633 -5.312 6.414 1.00 92.56 168 PHE A CA 1
ATOM 1271 C C . PHE A 1 168 ? -7.436 -4.933 4.943 1.00 92.56 168 PHE A C 1
ATOM 1273 O O . PHE A 1 168 ? -6.760 -5.650 4.215 1.00 92.56 168 PHE A O 1
ATOM 1280 N N . TYR A 1 169 ? -7.962 -3.783 4.516 1.00 95.50 169 TYR A N 1
ATOM 1281 C CA . TYR A 1 169 ? -7.827 -3.305 3.136 1.00 95.50 169 TYR A CA 1
ATOM 1282 C C . TYR A 1 169 ? -6.388 -2.949 2.768 1.00 95.50 169 TYR A C 1
ATOM 1284 O O . TYR A 1 169 ? -5.970 -3.176 1.636 1.00 95.50 169 TYR A O 1
ATOM 1292 N N . PHE A 1 170 ? -5.618 -2.449 3.735 1.00 94.62 170 PHE A N 1
ATOM 1293 C CA . PHE A 1 170 ? -4.184 -2.226 3.588 1.00 94.62 170 PHE A CA 1
ATOM 1294 C C . PHE A 1 170 ? -3.450 -3.530 3.267 1.00 94.62 170 PHE A C 1
ATOM 1296 O O . PHE A 1 170 ? -2.738 -3.622 2.268 1.00 94.62 170 PHE A O 1
ATOM 1303 N N . LEU A 1 171 ? -3.679 -4.568 4.073 1.00 93.56 171 LEU A N 1
ATOM 1304 C CA . LEU A 1 171 ? -3.051 -5.869 3.882 1.00 93.56 171 LEU A CA 1
ATOM 1305 C C . LEU A 1 171 ? -3.547 -6.578 2.612 1.00 93.56 171 LEU A C 1
ATOM 1307 O O . LEU A 1 171 ? -2.747 -7.172 1.891 1.00 93.56 171 LEU A O 1
ATOM 1311 N N . LEU A 1 172 ? -4.840 -6.462 2.302 1.00 95.94 172 LEU A N 1
ATOM 1312 C CA . LEU A 1 172 ? -5.433 -6.969 1.065 1.00 95.94 172 LEU A CA 1
ATOM 1313 C C . LEU A 1 172 ? -4.806 -6.301 -0.163 1.00 95.94 172 LEU A C 1
ATOM 1315 O O . LEU A 1 172 ? -4.479 -6.982 -1.131 1.00 95.94 172 LEU A O 1
ATOM 1319 N N . GLY A 1 173 ? -4.585 -4.987 -0.108 1.00 96.94 173 GLY A N 1
ATOM 1320 C CA . GLY A 1 173 ? -3.877 -4.240 -1.141 1.00 96.94 173 GLY A CA 1
ATOM 1321 C C . GLY A 1 173 ? -2.446 -4.736 -1.343 1.00 96.94 173 GLY A C 1
ATOM 1322 O O . GLY A 1 173 ? -2.044 -4.993 -2.476 1.00 96.94 173 GLY A O 1
ATOM 1323 N N . PHE A 1 174 ? -1.703 -4.968 -0.256 1.00 95.81 174 PHE A N 1
ATOM 1324 C CA . PHE A 1 174 ? -0.369 -5.582 -0.308 1.00 95.81 174 PHE A CA 1
ATOM 1325 C C . PHE A 1 174 ? -0.401 -6.976 -0.943 1.00 95.81 174 PHE A C 1
ATOM 1327 O O . PHE A 1 174 ? 0.381 -7.249 -1.854 1.00 95.81 174 PHE A O 1
ATOM 1334 N N . PHE A 1 175 ? -1.316 -7.841 -0.500 1.00 96.12 175 PHE A N 1
ATOM 1335 C CA . PHE A 1 175 ? -1.479 -9.186 -1.047 1.00 96.12 175 PHE A CA 1
ATOM 1336 C C . PHE A 1 175 ? -1.782 -9.153 -2.548 1.00 96.12 175 PHE A C 1
ATOM 1338 O O . PHE A 1 175 ? -1.090 -9.812 -3.319 1.00 96.12 175 PHE A O 1
ATOM 1345 N N . LEU A 1 176 ? -2.767 -8.362 -2.981 1.00 97.50 176 LEU A N 1
ATOM 1346 C CA . LEU A 1 176 ? -3.146 -8.265 -4.392 1.00 97.50 176 LEU A CA 1
ATOM 1347 C C . LEU A 1 176 ? -2.025 -7.664 -5.239 1.00 97.50 176 LEU A C 1
ATOM 1349 O O . LEU A 1 176 ? -1.782 -8.144 -6.345 1.00 97.50 176 LEU A O 1
ATOM 1353 N N . CYS A 1 177 ? -1.309 -6.666 -4.715 1.00 97.19 177 CYS A N 1
ATOM 1354 C CA . CYS A 1 177 ? -0.126 -6.127 -5.372 1.00 97.19 177 CYS A CA 1
ATOM 1355 C C . CYS A 1 177 ? 0.939 -7.203 -5.577 1.00 97.19 177 CYS A C 1
ATOM 1357 O O . CYS A 1 177 ? 1.409 -7.389 -6.699 1.00 97.19 177 CYS A O 1
ATOM 1359 N N . ALA A 1 178 ? 1.287 -7.927 -4.511 1.00 94.75 178 ALA A N 1
ATOM 1360 C CA . ALA A 1 178 ? 2.259 -9.008 -4.569 1.00 94.75 178 ALA A CA 1
ATOM 1361 C C . ALA A 1 178 ? 1.806 -10.129 -5.507 1.00 94.75 178 ALA A C 1
ATOM 1363 O O . ALA A 1 178 ? 2.631 -10.647 -6.239 1.00 94.75 178 ALA A O 1
ATOM 1364 N N . PHE A 1 179 ? 0.525 -10.495 -5.511 1.00 95.81 179 PHE A N 1
ATOM 1365 C CA . PHE A 1 179 ? 0.006 -11.635 -6.266 1.00 95.81 179 PHE A CA 1
ATOM 1366 C C . PHE A 1 179 ? -0.166 -11.354 -7.768 1.00 95.81 179 PHE A C 1
ATOM 1368 O O . PHE A 1 179 ? 0.099 -12.229 -8.589 1.00 95.81 179 PHE A O 1
ATOM 1375 N N . LEU A 1 180 ? -0.620 -10.152 -8.143 1.00 96.12 180 LEU A N 1
ATOM 1376 C CA . LEU A 1 180 ? -1.046 -9.846 -9.519 1.00 96.12 180 LEU A CA 1
ATOM 1377 C C . LEU A 1 180 ? -0.026 -9.050 -10.334 1.00 96.12 180 LEU A C 1
ATOM 1379 O O . LEU A 1 180 ? -0.136 -8.999 -11.567 1.00 96.12 180 LEU A O 1
ATOM 1383 N N . PHE A 1 181 ? 0.930 -8.396 -9.674 1.00 94.94 181 PHE A N 1
ATOM 1384 C CA . PHE A 1 181 ? 1.869 -7.503 -10.337 1.00 94.94 181 PHE A CA 1
ATOM 1385 C C . PHE A 1 181 ? 3.321 -7.927 -10.136 1.00 94.94 181 PHE A C 1
ATOM 1387 O O . PHE A 1 181 ? 3.671 -8.527 -9.119 1.00 94.94 181 PHE A O 1
ATOM 1394 N N . PRO A 1 182 ? 4.202 -7.577 -11.089 1.00 92.31 182 PRO A N 1
ATOM 1395 C CA . PRO A 1 182 ? 5.626 -7.792 -10.916 1.00 92.31 182 PRO A CA 1
ATOM 1396 C C . PRO A 1 182 ? 6.171 -7.007 -9.718 1.00 92.31 182 PRO A C 1
ATOM 1398 O O . PRO A 1 182 ? 5.661 -5.940 -9.376 1.00 92.31 182 PRO A O 1
ATOM 1401 N N . SER A 1 183 ? 7.252 -7.510 -9.122 1.00 91.12 183 SER A N 1
ATOM 1402 C CA . SER A 1 183 ? 7.870 -7.006 -7.882 1.00 91.12 183 SER A CA 1
ATOM 1403 C C . SER A 1 183 ? 8.028 -5.482 -7.813 1.00 91.12 183 SER A C 1
ATOM 1405 O O . SER A 1 183 ? 7.729 -4.883 -6.781 1.00 91.12 183 SER A O 1
ATOM 1407 N N . ARG A 1 184 ? 8.447 -4.829 -8.905 1.00 92.19 184 ARG A N 1
ATOM 1408 C CA . ARG A 1 184 ? 8.620 -3.368 -8.966 1.00 92.19 184 ARG A CA 1
ATOM 1409 C C . ARG A 1 184 ? 7.289 -2.616 -8.888 1.00 92.19 184 ARG A C 1
ATOM 1411 O O . ARG A 1 184 ? 7.145 -1.729 -8.053 1.00 92.19 184 ARG A O 1
ATOM 1418 N N . SER A 1 185 ? 6.306 -3.007 -9.700 1.00 94.62 185 SER A N 1
ATOM 1419 C CA . SER A 1 185 ? 4.944 -2.456 -9.656 1.00 94.62 185 SER A CA 1
ATOM 1420 C C . SER A 1 185 ? 4.264 -2.716 -8.312 1.00 94.62 185 SER A C 1
ATOM 1422 O O . SER A 1 185 ? 3.636 -1.820 -7.753 1.00 94.62 185 SER A O 1
ATOM 1424 N N . ALA A 1 186 ? 4.422 -3.928 -7.772 1.00 95.94 186 ALA A N 1
ATOM 1425 C CA . ALA A 1 186 ? 3.905 -4.293 -6.459 1.00 95.94 186 ALA A CA 1
ATOM 1426 C C . ALA A 1 186 ? 4.504 -3.398 -5.365 1.00 95.94 186 ALA A C 1
ATOM 1428 O O . ALA A 1 186 ? 3.765 -2.808 -4.578 1.00 95.94 186 ALA A O 1
ATOM 1429 N N . THR A 1 187 ? 5.831 -3.226 -5.377 1.00 95.88 187 THR A N 1
ATOM 1430 C CA . THR A 1 187 ? 6.546 -2.343 -4.445 1.00 95.88 187 THR A CA 1
ATOM 1431 C C . THR A 1 187 ? 6.074 -0.901 -4.577 1.00 95.88 187 THR A C 1
ATOM 1433 O O . THR A 1 187 ? 5.829 -0.257 -3.564 1.00 95.88 187 THR A O 1
ATOM 1436 N N . PHE A 1 188 ? 5.886 -0.398 -5.800 1.00 97.25 188 PHE A N 1
ATOM 1437 C CA . PHE A 1 188 ? 5.356 0.947 -6.026 1.00 97.25 188 PHE A CA 1
ATOM 1438 C C . PHE A 1 188 ? 3.993 1.141 -5.351 1.00 97.25 188 PHE A C 1
ATOM 1440 O O . PHE A 1 188 ? 3.849 2.050 -4.536 1.00 97.25 188 PHE A O 1
ATOM 1447 N N . GLY A 1 189 ? 3.030 0.244 -5.594 1.00 97.88 189 GLY A N 1
ATOM 1448 C CA . GLY A 1 189 ? 1.714 0.308 -4.946 1.00 97.88 189 GLY A CA 1
ATOM 1449 C C . GLY A 1 189 ? 1.795 0.241 -3.416 1.00 97.88 189 GLY A C 1
ATOM 1450 O O . GLY A 1 189 ? 1.130 1.015 -2.727 1.00 97.88 189 GLY A O 1
ATOM 1451 N N . MET A 1 190 ? 2.643 -0.641 -2.873 1.00 98.00 190 MET A N 1
ATOM 1452 C CA . MET A 1 190 ? 2.864 -0.778 -1.424 1.00 98.00 190 MET A CA 1
ATOM 1453 C C . MET A 1 190 ? 3.473 0.487 -0.800 1.00 98.00 190 MET A C 1
ATOM 1455 O O . MET A 1 190 ? 3.030 0.929 0.262 1.00 98.00 190 MET A O 1
ATOM 1459 N N . VAL A 1 191 ? 4.467 1.098 -1.450 1.00 97.88 191 VAL A N 1
ATOM 1460 C CA . VAL A 1 191 ? 5.107 2.333 -0.969 1.00 97.88 191 VAL A CA 1
ATOM 1461 C C . VAL A 1 191 ? 4.138 3.513 -1.070 1.00 97.88 191 VAL A C 1
ATOM 1463 O O . VAL A 1 191 ? 4.038 4.294 -0.125 1.00 97.88 191 VAL A O 1
ATOM 1466 N N . CYS A 1 192 ? 3.367 3.614 -2.157 1.00 98.06 192 CYS A N 1
ATOM 1467 C CA . CYS A 1 192 ? 2.362 4.661 -2.339 1.00 98.06 192 CYS A CA 1
ATOM 1468 C C . CYS A 1 192 ? 1.273 4.620 -1.263 1.00 98.06 192 CYS A C 1
ATOM 1470 O O . CYS A 1 192 ? 1.003 5.647 -0.646 1.00 98.06 192 CYS A O 1
ATOM 1472 N N . VAL A 1 193 ? 0.689 3.457 -0.958 1.00 97.62 193 VAL A N 1
ATOM 1473 C CA . VAL A 1 193 ? -0.274 3.390 0.157 1.00 97.62 193 VAL A CA 1
ATOM 1474 C C . VAL A 1 193 ? 0.399 3.652 1.505 1.00 97.62 193 VAL A C 1
ATOM 1476 O O . VAL A 1 193 ? -0.214 4.229 2.391 1.00 97.62 193 VAL A O 1
ATOM 1479 N N . THR A 1 194 ? 1.665 3.270 1.682 1.00 97.81 194 THR A N 1
ATOM 1480 C CA . THR A 1 194 ? 2.377 3.475 2.952 1.00 97.81 194 THR A CA 1
ATOM 1481 C C . THR A 1 194 ? 2.686 4.950 3.207 1.00 97.81 194 THR A C 1
ATOM 1483 O O . THR A 1 194 ? 2.585 5.394 4.348 1.00 97.81 194 THR A O 1
ATOM 1486 N N . LEU A 1 195 ? 3.064 5.707 2.172 1.00 97.56 195 LEU A N 1
ATOM 1487 C CA . LEU A 1 195 ? 3.564 7.080 2.301 1.00 97.56 195 LEU A CA 1
ATOM 1488 C C . LEU A 1 195 ? 2.625 8.124 1.692 1.00 97.56 195 LEU A C 1
ATOM 1490 O O . LEU A 1 195 ? 2.257 9.080 2.374 1.00 97.56 195 LEU A O 1
ATOM 1494 N N . SER A 1 196 ? 2.227 7.956 0.430 1.00 97.25 196 SER A N 1
ATOM 1495 C CA . SER A 1 196 ? 1.404 8.941 -0.280 1.00 97.25 196 SER A CA 1
ATOM 1496 C C . SER A 1 196 ? 0.023 9.101 0.346 1.00 97.25 196 SER A C 1
ATOM 1498 O O . SER A 1 196 ? -0.467 10.222 0.402 1.00 97.25 196 SER A O 1
ATOM 1500 N N . ASP A 1 197 ? -0.579 8.026 0.864 1.00 95.25 197 ASP A N 1
ATOM 1501 C CA . ASP A 1 197 ? -1.912 8.074 1.483 1.00 95.25 197 ASP A CA 1
ATOM 1502 C C . ASP A 1 197 ? -1.942 8.909 2.790 1.00 95.25 197 ASP A C 1
ATOM 1504 O O . ASP A 1 197 ? -2.688 9.893 2.856 1.00 95.25 197 ASP A O 1
ATOM 1508 N N . PRO A 1 198 ? -1.063 8.678 3.793 1.00 94.56 198 PRO A N 1
ATOM 1509 C CA . PRO A 1 198 ? -0.942 9.585 4.937 1.00 94.56 198 PRO A CA 1
ATOM 1510 C C . PRO A 1 198 ? -0.590 11.024 4.550 1.00 94.56 198 PRO A C 1
ATOM 1512 O O . PRO A 1 198 ? -1.101 11.967 5.162 1.00 94.56 198 PRO A O 1
ATOM 1515 N N . LEU A 1 199 ? 0.269 11.208 3.540 1.00 95.69 199 LEU A N 1
ATOM 1516 C CA . LEU A 1 199 ? 0.627 12.534 3.036 1.00 95.69 199 LEU A CA 1
ATOM 1517 C C . LEU A 1 199 ? -0.564 13.232 2.371 1.00 95.69 199 LEU A C 1
ATOM 1519 O O . LEU A 1 199 ? -0.705 14.439 2.544 1.00 95.69 199 LEU A O 1
ATOM 1523 N N . ALA A 1 200 ? -1.451 12.504 1.691 1.00 95.12 200 ALA A N 1
ATOM 1524 C CA . ALA A 1 200 ? -2.694 13.037 1.140 1.00 95.12 200 ALA A CA 1
ATOM 1525 C C . ALA A 1 200 ? -3.602 13.571 2.254 1.00 95.12 200 ALA A C 1
ATOM 1527 O O . ALA A 1 200 ? -4.094 14.698 2.173 1.00 95.12 200 ALA A O 1
ATOM 1528 N N . ALA A 1 201 ? -3.764 12.803 3.338 1.00 92.00 201 ALA A N 1
ATOM 1529 C CA . ALA A 1 201 ? -4.554 13.221 4.494 1.00 92.00 201 ALA A CA 1
ATOM 1530 C C . ALA A 1 201 ? -3.963 14.471 5.175 1.00 92.00 201 ALA A C 1
ATOM 1532 O O . ALA A 1 201 ? -4.684 15.433 5.453 1.00 92.00 201 ALA A O 1
ATOM 1533 N N . THR A 1 202 ? -2.645 14.494 5.397 1.00 92.81 202 THR A N 1
ATOM 1534 C CA . THR A 1 202 ? -1.946 15.653 5.977 1.00 92.81 202 THR A CA 1
ATOM 1535 C C . THR A 1 202 ? -2.003 16.867 5.049 1.00 92.81 202 THR A C 1
ATOM 1537 O O . THR A 1 202 ? -2.332 17.968 5.489 1.00 92.81 202 THR A O 1
ATOM 1540 N N . GLY A 1 203 ? -1.749 16.675 3.756 1.00 93.62 203 GLY A N 1
ATOM 1541 C CA . GLY A 1 203 ? -1.811 17.719 2.737 1.00 93.62 203 GLY A CA 1
ATOM 1542 C C . GLY A 1 203 ? -3.210 18.311 2.606 1.00 93.62 203 GLY A C 1
ATOM 1543 O O . GLY A 1 203 ? -3.364 19.529 2.546 1.00 93.62 203 GLY A O 1
ATOM 1544 N N . GLY A 1 204 ? -4.244 17.474 2.658 1.00 93.62 204 GLY A N 1
ATOM 1545 C CA . GLY A 1 204 ? -5.628 17.929 2.647 1.00 93.62 204 GLY A CA 1
ATOM 1546 C C . GLY A 1 204 ? -6.008 18.728 3.893 1.00 93.62 204 GLY A C 1
ATOM 1547 O O . GLY A 1 204 ? -6.752 19.702 3.782 1.00 93.62 204 GLY A O 1
ATOM 1548 N N . ALA A 1 205 ? -5.459 18.374 5.059 1.00 90.81 205 ALA A N 1
ATOM 1549 C CA . ALA A 1 205 ? -5.684 19.100 6.308 1.00 90.81 205 ALA A CA 1
ATOM 1550 C C . ALA A 1 205 ? -4.935 20.445 6.382 1.00 90.81 205 ALA A C 1
ATOM 1552 O O . ALA A 1 205 ? -5.481 21.400 6.940 1.00 90.81 205 ALA A O 1
ATOM 1553 N N . ILE A 1 206 ? -3.711 20.515 5.840 1.00 91.94 206 ILE A N 1
ATOM 1554 C CA . ILE A 1 206 ? -2.855 21.715 5.863 1.00 91.94 206 ILE A CA 1
ATOM 1555 C C . ILE A 1 206 ? -3.231 22.686 4.742 1.00 91.94 206 ILE A C 1
ATOM 1557 O O . ILE A 1 206 ? -3.502 23.853 5.008 1.00 91.94 206 ILE A O 1
ATOM 1561 N N . PHE A 1 207 ? -3.239 22.214 3.493 1.00 93.19 207 PHE A N 1
ATOM 1562 C CA . PHE A 1 207 ? -3.424 23.070 2.317 1.00 93.19 207 PHE A CA 1
ATOM 1563 C C . PHE A 1 207 ? -4.899 23.266 1.954 1.00 93.19 207 PHE A C 1
ATOM 1565 O O . PHE A 1 207 ? -5.249 24.263 1.327 1.00 93.19 207 PHE A O 1
ATOM 1572 N N . GLY A 1 208 ? -5.781 22.342 2.351 1.00 90.88 208 GLY A N 1
ATOM 1573 C CA . GLY A 1 208 ? -7.211 22.447 2.069 1.00 90.88 208 GLY A CA 1
ATOM 1574 C C . GLY A 1 208 ? -7.511 22.491 0.568 1.00 90.88 208 GLY A C 1
ATOM 1575 O O . GLY A 1 208 ? -7.053 21.637 -0.193 1.00 90.88 208 GLY A O 1
ATOM 1576 N N . GLY A 1 209 ? -8.314 23.472 0.155 1.00 93.56 209 GLY A N 1
ATOM 1577 C CA . GLY A 1 209 ? -8.747 23.668 -1.229 1.00 93.56 209 GLY A CA 1
ATOM 1578 C C . GLY A 1 209 ? -10.154 23.132 -1.525 1.00 93.56 209 GLY A C 1
ATOM 1579 O O . GLY A 1 209 ? -10.817 22.594 -0.630 1.00 93.56 209 GLY A O 1
ATOM 1580 N N . PRO A 1 210 ? -10.630 23.289 -2.775 1.00 95.56 210 PRO A N 1
ATOM 1581 C CA . PRO A 1 210 ? -11.947 22.813 -3.177 1.00 95.56 210 PRO A CA 1
ATOM 1582 C C . PRO A 1 210 ? -12.062 21.300 -2.980 1.00 95.56 210 PRO A C 1
ATOM 1584 O O . PRO A 1 210 ? -11.098 20.550 -3.167 1.00 95.56 210 PRO A O 1
ATOM 1587 N N . LYS A 1 211 ? -13.258 20.851 -2.594 1.00 95.38 211 LYS A N 1
ATOM 1588 C CA . LYS A 1 211 ? -13.590 19.429 -2.517 1.00 95.38 211 LYS A CA 1
ATOM 1589 C C . LYS A 1 211 ? -13.679 18.883 -3.940 1.00 95.38 211 LYS A C 1
ATOM 1591 O O . LYS A 1 211 ? -14.485 19.366 -4.728 1.00 95.38 211 LYS A O 1
ATOM 1596 N N . LEU A 1 212 ? -12.840 17.906 -4.269 1.00 92.88 212 LEU A N 1
ATOM 1597 C CA . LEU A 1 212 ? -12.834 17.288 -5.600 1.00 92.88 212 LEU A CA 1
ATOM 1598 C C . LEU A 1 212 ? -13.870 16.179 -5.689 1.00 92.88 212 LEU A C 1
ATOM 1600 O O . LEU A 1 212 ? -14.634 16.071 -6.641 1.00 92.88 212 LEU A O 1
ATOM 1604 N N . LEU A 1 213 ? -13.884 15.339 -4.663 1.00 91.56 213 LEU A N 1
ATOM 1605 C CA . LEU A 1 213 ? -14.785 14.216 -4.558 1.00 91.56 213 LEU A CA 1
ATOM 1606 C C . LEU A 1 213 ? -15.065 14.132 -3.052 1.00 91.56 213 LEU A C 1
ATOM 1608 O O . LEU A 1 213 ? -14.148 13.833 -2.288 1.00 91.56 213 LEU A O 1
ATOM 1612 N N . GLY A 1 214 ? -16.316 14.331 -2.622 1.00 88.44 214 GLY A N 1
ATOM 1613 C CA . GLY A 1 214 ? -16.746 14.092 -1.235 1.00 88.44 214 GLY A CA 1
ATOM 1614 C C . GLY A 1 214 ? -15.949 14.942 -0.253 1.00 88.44 214 GLY A C 1
ATOM 1615 O O . GLY A 1 214 ? -15.813 16.139 -0.465 1.00 88.44 214 GLY A O 1
ATOM 1616 N N . GLU A 1 215 ? -15.365 14.329 0.778 1.00 89.00 215 GLU A N 1
ATOM 1617 C CA . GLU A 1 215 ? -14.546 15.062 1.752 1.00 89.00 215 GLU A CA 1
ATOM 1618 C C . GLU A 1 215 ? -13.093 15.305 1.317 1.00 89.00 215 GLU A C 1
ATOM 1620 O O . GLU A 1 215 ? -12.364 16.034 1.998 1.00 89.00 215 GLU A O 1
ATOM 1625 N N . LYS A 1 216 ? -12.668 14.756 0.174 1.00 91.50 216 LYS A N 1
ATOM 1626 C CA . LYS A 1 216 ? -11.283 14.842 -0.301 1.00 91.50 216 LYS A CA 1
ATOM 1627 C C . LYS A 1 216 ? -11.032 16.165 -1.019 1.00 91.50 216 LYS A C 1
ATOM 1629 O O . LYS A 1 216 ? -11.825 16.594 -1.861 1.00 91.50 216 LYS A O 1
ATOM 1634 N N . THR A 1 217 ? -9.939 16.828 -0.662 1.00 95.62 217 THR A N 1
ATOM 1635 C CA . THR A 1 217 ? -9.601 18.175 -1.138 1.00 95.62 217 THR A CA 1
ATOM 1636 C C . THR A 1 217 ? -8.574 18.138 -2.266 1.00 95.62 217 THR A C 1
ATOM 1638 O O . THR A 1 217 ? -7.799 17.187 -2.393 1.00 95.62 217 THR A O 1
ATOM 1641 N N . LEU A 1 218 ? -8.518 19.215 -3.054 1.00 96.94 218 LEU A N 1
ATOM 1642 C CA . LEU A 1 218 ? -7.479 19.412 -4.066 1.00 96.94 218 LEU A CA 1
ATOM 1643 C C . LEU A 1 218 ? -6.064 19.365 -3.469 1.00 96.94 218 LEU A C 1
ATOM 1645 O O . LEU A 1 218 ? -5.179 18.759 -4.066 1.00 96.94 218 LEU A O 1
ATOM 1649 N N . GLY A 1 219 ? -5.853 19.940 -2.280 1.00 97.06 219 GLY A N 1
ATOM 1650 C CA . GLY A 1 219 ? -4.554 19.905 -1.604 1.00 97.06 219 GLY A CA 1
ATOM 1651 C C . GLY A 1 219 ? -4.080 18.484 -1.293 1.00 97.06 219 GLY A C 1
ATOM 1652 O O . GLY A 1 219 ? -2.918 18.163 -1.533 1.00 97.06 219 GLY A O 1
ATOM 1653 N N . GLY A 1 220 ? -4.979 17.607 -0.831 1.00 96.06 220 GLY A N 1
ATOM 1654 C CA . GLY A 1 220 ? -4.649 16.199 -0.587 1.00 96.06 220 GLY A CA 1
ATOM 1655 C C . GLY A 1 220 ? -4.295 15.452 -1.874 1.00 96.06 220 GLY A C 1
ATOM 1656 O O . GLY A 1 220 ? -3.275 14.767 -1.928 1.00 96.06 220 GLY A O 1
ATOM 1657 N N . PHE A 1 221 ? -5.075 15.663 -2.938 1.00 97.50 221 PHE A N 1
ATOM 1658 C CA . PHE A 1 221 ? -4.825 15.069 -4.255 1.00 97.50 221 PHE A CA 1
ATOM 1659 C C . PHE A 1 221 ? -3.467 15.477 -4.846 1.00 97.50 221 PHE A C 1
ATOM 1661 O O . PHE A 1 221 ? -2.719 14.621 -5.328 1.00 97.50 221 PHE A O 1
ATOM 1668 N N . VAL A 1 222 ? -3.128 16.770 -4.792 1.00 97.94 222 VAL A N 1
ATOM 1669 C CA . VAL A 1 222 ? -1.852 17.287 -5.311 1.00 97.94 222 VAL A CA 1
ATOM 1670 C C . VAL A 1 222 ? -0.679 16.694 -4.533 1.00 97.94 222 VAL A C 1
ATOM 1672 O O . VAL A 1 222 ? 0.259 16.188 -5.145 1.00 97.94 222 VAL A O 1
ATOM 1675 N N . VAL A 1 223 ? -0.745 16.683 -3.197 1.00 97.94 223 VAL A N 1
ATOM 1676 C CA . VAL A 1 223 ? 0.319 16.106 -2.360 1.00 97.94 223 VAL A CA 1
ATOM 1677 C C . VAL A 1 223 ? 0.480 14.605 -2.616 1.00 97.94 223 VAL A C 1
ATOM 1679 O O . VAL A 1 223 ? 1.607 14.144 -2.788 1.00 97.94 223 VAL A O 1
ATOM 1682 N N . CYS A 1 224 ? -0.622 13.855 -2.716 1.00 97.81 224 CYS A N 1
ATOM 1683 C CA . CYS A 1 224 ? -0.597 12.427 -3.048 1.00 97.81 224 CYS A CA 1
ATOM 1684 C C . CYS A 1 224 ? 0.077 12.167 -4.402 1.00 97.81 224 CYS A C 1
ATOM 1686 O O . CYS A 1 224 ? 0.946 11.298 -4.522 1.00 97.81 224 CYS A O 1
ATOM 1688 N N . SER A 1 225 ? -0.294 12.955 -5.415 1.00 98.25 225 SER A N 1
ATOM 1689 C CA . SER A 1 225 ? 0.224 12.814 -6.777 1.00 98.25 225 SER A CA 1
ATOM 1690 C C . SER A 1 225 ? 1.716 13.135 -6.849 1.00 98.25 225 SER A C 1
ATOM 1692 O O . SER A 1 225 ? 2.482 12.374 -7.438 1.00 98.25 225 SER A O 1
ATOM 1694 N N . LEU A 1 226 ? 2.149 14.219 -6.201 1.00 98.19 226 LEU A N 1
ATOM 1695 C CA . LEU A 1 226 ? 3.557 14.618 -6.157 1.00 98.19 226 LEU A CA 1
ATOM 1696 C C . LEU A 1 226 ? 4.414 13.609 -5.385 1.00 98.19 226 LEU A C 1
ATOM 1698 O O . LEU A 1 226 ? 5.453 13.188 -5.889 1.00 98.19 226 LEU A O 1
ATOM 1702 N N . ALA A 1 227 ? 3.969 13.172 -4.202 1.00 98.12 227 ALA A N 1
ATOM 1703 C CA . ALA A 1 227 ? 4.678 12.157 -3.421 1.00 98.12 227 ALA A CA 1
ATOM 1704 C C . ALA A 1 227 ? 4.854 10.859 -4.224 1.00 98.12 227 ALA A C 1
ATOM 1706 O O . ALA A 1 227 ? 5.940 10.284 -4.268 1.00 98.12 227 ALA A O 1
ATOM 1707 N N . SER A 1 228 ? 3.805 10.444 -4.932 1.00 98.12 228 SER A N 1
ATOM 1708 C CA . SER A 1 228 ? 3.821 9.241 -5.762 1.00 98.12 228 SER A CA 1
ATOM 1709 C C . SER A 1 228 ? 4.714 9.372 -6.994 1.00 98.12 228 SER A C 1
ATOM 1711 O O . SER A 1 228 ? 5.412 8.420 -7.334 1.00 98.12 228 SER A O 1
ATOM 1713 N N . ALA A 1 229 ? 4.763 10.547 -7.626 1.00 97.19 229 ALA A N 1
ATOM 1714 C CA . ALA A 1 229 ? 5.701 10.814 -8.715 1.00 97.19 229 ALA A CA 1
ATOM 1715 C C . ALA A 1 229 ? 7.162 10.722 -8.234 1.00 97.19 229 ALA A C 1
ATOM 1717 O O . ALA A 1 229 ? 7.995 10.124 -8.914 1.00 97.19 229 ALA A O 1
ATOM 1718 N N . LEU A 1 230 ? 7.471 11.235 -7.036 1.00 96.44 230 LEU A N 1
ATOM 1719 C CA . LEU A 1 230 ? 8.805 11.115 -6.433 1.00 96.44 230 LEU A CA 1
ATOM 1720 C C . LEU A 1 230 ? 9.155 9.663 -6.081 1.00 96.44 230 LEU A C 1
ATOM 1722 O O . LEU A 1 230 ? 10.278 9.226 -6.330 1.00 96.44 230 LEU A O 1
ATOM 1726 N N . ILE A 1 231 ? 8.197 8.896 -5.554 1.00 96.19 231 ILE A N 1
ATOM 1727 C CA . ILE A 1 231 ? 8.367 7.456 -5.305 1.00 96.19 231 ILE A CA 1
ATOM 1728 C C . ILE A 1 231 ? 8.632 6.712 -6.619 1.00 96.19 231 ILE A C 1
ATOM 1730 O O . ILE A 1 231 ? 9.529 5.871 -6.672 1.00 96.19 231 ILE A O 1
ATOM 1734 N N . CYS A 1 232 ? 7.893 7.035 -7.687 1.00 95.12 232 CYS A N 1
ATOM 1735 C CA . CYS A 1 232 ? 8.124 6.456 -9.008 1.00 95.12 232 CYS A CA 1
ATOM 1736 C C . CYS A 1 232 ? 9.552 6.755 -9.473 1.00 95.12 232 CYS A C 1
ATOM 1738 O O . CYS A 1 232 ? 10.288 5.823 -9.788 1.00 95.12 232 CYS A O 1
ATOM 1740 N N . ALA A 1 233 ? 9.971 8.024 -9.411 1.00 92.62 233 ALA A N 1
ATOM 1741 C CA . ALA A 1 233 ? 11.318 8.452 -9.781 1.00 92.62 233 ALA A CA 1
ATOM 1742 C C . ALA A 1 233 ? 12.398 7.682 -9.005 1.00 92.62 233 ALA A C 1
ATOM 1744 O O . ALA A 1 233 ? 13.349 7.188 -9.608 1.00 92.62 233 ALA A O 1
ATOM 1745 N N . ALA A 1 234 ? 12.226 7.518 -7.691 1.00 91.69 234 ALA A N 1
ATOM 1746 C CA . ALA A 1 234 ? 13.162 6.784 -6.842 1.00 91.69 234 ALA A CA 1
ATOM 1747 C C . ALA A 1 234 ? 13.236 5.283 -7.173 1.00 91.69 234 ALA A C 1
ATOM 1749 O O . ALA A 1 234 ? 14.310 4.695 -7.090 1.00 91.69 234 ALA A O 1
ATOM 1750 N N . LEU A 1 235 ? 12.121 4.652 -7.552 1.00 89.75 235 LEU A N 1
ATOM 1751 C CA . LEU A 1 235 ? 12.103 3.226 -7.901 1.00 89.75 235 LEU A CA 1
ATOM 1752 C C . LEU A 1 235 ? 12.646 2.940 -9.301 1.00 89.75 235 LEU A C 1
ATOM 1754 O O . LEU A 1 235 ? 13.138 1.837 -9.549 1.00 89.75 235 LEU A O 1
ATOM 1758 N N . VAL A 1 236 ? 12.537 3.899 -10.222 1.00 87.75 236 VAL A N 1
ATOM 1759 C CA . VAL A 1 236 ? 13.000 3.720 -11.603 1.00 87.75 236 VAL A CA 1
ATOM 1760 C C . VAL A 1 236 ? 14.420 4.247 -11.836 1.00 87.75 236 VAL A C 1
ATOM 1762 O O . VAL A 1 236 ? 15.060 3.822 -12.793 1.00 87.75 236 VAL A O 1
ATOM 1765 N N . SER A 1 237 ? 14.960 5.097 -10.955 1.00 82.12 237 SER A N 1
ATOM 1766 C CA . SER A 1 237 ? 16.305 5.688 -11.094 1.00 82.12 237 SER A CA 1
ATOM 1767 C C . SER A 1 237 ? 17.451 4.667 -11.157 1.00 82.12 237 SER A C 1
ATOM 1769 O O . SER A 1 237 ? 18.519 4.993 -11.664 1.00 82.12 237 SER A O 1
ATOM 1771 N N . GLY A 1 238 ? 17.234 3.434 -10.690 1.00 69.50 238 GLY A N 1
ATOM 1772 C CA . GLY A 1 238 ? 18.197 2.328 -10.759 1.00 69.50 238 GLY A CA 1
ATOM 1773 C C . GLY A 1 238 ? 17.991 1.349 -11.921 1.00 69.50 238 GLY A C 1
ATOM 1774 O O . GLY A 1 238 ? 18.539 0.252 -11.878 1.00 69.50 238 GLY A O 1
ATOM 1775 N N . VAL A 1 239 ? 17.155 1.670 -12.915 1.00 70.44 239 VAL A N 1
ATOM 1776 C CA . VAL A 1 239 ? 16.875 0.771 -14.047 1.00 70.44 239 VAL A CA 1
ATOM 1777 C C . VAL A 1 239 ? 17.748 1.143 -15.245 1.00 70.44 239 VAL A C 1
ATOM 1779 O O . VAL A 1 239 ? 17.539 2.186 -15.861 1.00 70.44 239 VAL A O 1
ATOM 1782 N N . ASP A 1 240 ? 18.664 0.250 -15.636 1.00 65.62 240 ASP A N 1
ATOM 1783 C CA . ASP A 1 240 ? 19.599 0.454 -16.760 1.00 65.62 240 ASP A CA 1
ATOM 1784 C C . ASP A 1 240 ? 18.899 0.843 -18.073 1.00 65.62 240 ASP A C 1
ATOM 1786 O O . ASP A 1 240 ? 19.427 1.616 -18.866 1.00 65.62 240 ASP A O 1
ATOM 1790 N N . SER A 1 241 ? 17.666 0.374 -18.291 1.00 59.81 241 SER A N 1
ATOM 1791 C CA . SER A 1 241 ? 16.850 0.705 -19.469 1.00 59.81 241 SER A CA 1
ATOM 1792 C C . SER A 1 241 ? 16.465 2.188 -19.573 1.00 59.81 241 SER A C 1
ATOM 1794 O O . SER A 1 241 ? 16.075 2.630 -20.651 1.00 59.81 241 SER A O 1
ATOM 1796 N N . LEU A 1 242 ? 16.571 2.959 -18.486 1.00 59.62 242 LEU A N 1
ATOM 1797 C CA . LEU A 1 242 ? 16.361 4.410 -18.487 1.00 59.62 242 LEU A CA 1
ATOM 1798 C C . LEU A 1 242 ? 17.642 5.192 -18.782 1.00 59.62 242 LEU A C 1
ATOM 1800 O O . LEU A 1 242 ? 17.549 6.344 -19.206 1.00 59.62 242 LEU A O 1
ATOM 1804 N N . SER A 1 243 ? 18.821 4.575 -18.637 1.00 60.34 243 SER A N 1
ATOM 1805 C CA . SER A 1 243 ? 20.102 5.224 -18.929 1.00 60.34 243 SER A CA 1
ATOM 1806 C C . SER A 1 243 ? 20.157 5.782 -20.360 1.00 60.34 243 SER A C 1
ATOM 1808 O O . SER A 1 243 ? 20.470 6.957 -20.497 1.00 60.34 243 SER A O 1
ATOM 1810 N N . PRO A 1 244 ? 19.740 5.078 -21.431 1.00 58.41 244 PRO A N 1
ATOM 1811 C CA . PRO A 1 244 ? 19.795 5.634 -22.784 1.00 58.41 244 PRO A CA 1
ATOM 1812 C C . PRO A 1 244 ? 18.831 6.801 -23.036 1.00 58.41 244 PRO A C 1
ATOM 1814 O O . PRO A 1 244 ? 19.092 7.605 -23.924 1.00 58.41 244 PRO A O 1
ATOM 1817 N N . VAL A 1 245 ? 17.712 6.888 -22.309 1.00 59.66 245 VAL A N 1
ATOM 1818 C CA . VAL A 1 245 ? 16.723 7.973 -22.471 1.00 59.66 245 VAL A CA 1
ATOM 1819 C C . VAL A 1 245 ? 17.143 9.201 -21.666 1.00 59.66 245 VAL A C 1
ATOM 1821 O O . VAL A 1 245 ? 17.097 10.317 -22.174 1.00 59.66 245 VAL A O 1
ATOM 1824 N N . VAL A 1 246 ? 17.622 8.992 -20.438 1.00 59.06 246 VAL A N 1
ATOM 1825 C CA . VAL A 1 246 ? 18.127 10.058 -19.561 1.00 59.06 246 VAL A CA 1
ATOM 1826 C C . VAL A 1 246 ? 19.463 10.611 -20.075 1.00 59.06 246 VAL A C 1
ATOM 1828 O O . VAL A 1 246 ? 19.665 11.822 -20.080 1.00 59.06 246 VAL A O 1
ATOM 1831 N N . CYS A 1 247 ? 20.360 9.751 -20.570 1.00 54.59 247 CYS A N 1
ATOM 1832 C CA . CYS A 1 247 ? 21.669 10.151 -21.097 1.00 54.59 247 CYS A CA 1
ATOM 1833 C C . CYS A 1 247 ? 21.610 10.770 -22.498 1.00 54.59 247 CYS A C 1
ATOM 1835 O O . CYS A 1 247 ? 22.616 11.323 -22.937 1.00 54.59 247 CYS A O 1
ATOM 1837 N N . ARG A 1 248 ? 20.472 10.714 -23.207 1.00 57.78 248 ARG A N 1
ATOM 1838 C CA . ARG A 1 248 ? 20.353 11.361 -24.523 1.00 57.78 248 ARG A CA 1
ATOM 1839 C C . ARG A 1 248 ? 20.432 12.885 -24.459 1.00 57.78 248 ARG A C 1
ATOM 1841 O O . ARG A 1 248 ? 20.612 13.480 -25.505 1.00 57.78 248 ARG A O 1
ATOM 1848 N N . HIS A 1 249 ? 20.331 13.517 -23.282 1.00 59.53 249 HIS A N 1
ATOM 1849 C CA . HIS A 1 249 ? 20.391 14.981 -23.098 1.00 59.53 249 HIS A CA 1
ATOM 1850 C C . HIS A 1 249 ? 19.472 15.808 -24.026 1.00 59.53 249 HIS A C 1
ATOM 1852 O O . HIS A 1 249 ? 19.542 17.034 -24.034 1.00 59.53 249 HIS A O 1
ATOM 1858 N N . ASP A 1 250 ? 18.561 15.162 -24.751 1.00 72.44 250 ASP A N 1
ATOM 1859 C CA . ASP A 1 250 ? 17.586 15.807 -25.607 1.00 72.44 250 ASP A CA 1
ATOM 1860 C C . ASP A 1 250 ? 16.351 16.159 -24.773 1.00 72.44 250 ASP A C 1
ATOM 1862 O O . ASP A 1 250 ? 15.841 15.343 -23.998 1.00 72.44 250 ASP A O 1
ATOM 1866 N N . TRP A 1 251 ? 15.823 17.371 -24.962 1.00 72.38 251 TRP A N 1
ATOM 1867 C CA . TRP A 1 251 ? 14.617 17.869 -24.282 1.00 72.38 251 TRP A CA 1
ATOM 1868 C C . TRP A 1 251 ? 13.408 16.930 -24.417 1.00 72.38 251 TRP A C 1
ATOM 1870 O O . TRP A 1 251 ? 12.546 16.896 -23.540 1.00 72.38 251 TRP A O 1
ATOM 1880 N N . ILE A 1 252 ? 13.376 16.135 -25.489 1.00 72.69 252 ILE A N 1
ATOM 1881 C CA . ILE A 1 252 ? 12.355 15.116 -25.747 1.00 72.69 252 ILE A CA 1
ATOM 1882 C C . ILE A 1 252 ? 12.417 14.004 -24.687 1.00 72.69 252 ILE A C 1
ATOM 1884 O O . ILE A 1 252 ? 11.390 13.672 -24.099 1.00 72.69 252 ILE A O 1
ATOM 1888 N N . GLY A 1 253 ? 13.610 13.492 -24.362 1.00 77.19 253 GLY A N 1
ATOM 1889 C CA . GLY A 1 253 ? 13.779 12.433 -23.359 1.00 77.19 253 GLY A CA 1
ATOM 1890 C C . GLY A 1 253 ? 13.430 12.898 -21.943 1.00 77.19 253 GLY A C 1
ATOM 1891 O O . GLY A 1 253 ? 12.772 12.179 -21.190 1.00 77.19 253 GLY A O 1
ATOM 1892 N N . VAL A 1 254 ? 13.788 14.138 -21.591 1.00 81.12 254 VAL A N 1
ATOM 1893 C CA . VAL A 1 254 ? 13.380 14.747 -20.310 1.00 81.12 254 VAL A CA 1
ATOM 1894 C C . VAL A 1 254 ? 11.858 14.902 -20.244 1.00 81.12 254 VAL A C 1
ATOM 1896 O O . VAL A 1 254 ? 11.252 14.587 -19.218 1.00 81.12 254 VAL A O 1
ATOM 1899 N N . GLY A 1 255 ? 11.230 15.336 -21.341 1.00 85.44 255 GLY A N 1
ATOM 1900 C CA . GLY A 1 255 ? 9.776 15.443 -21.454 1.00 85.44 255 GLY A CA 1
ATOM 1901 C C . GLY A 1 255 ? 9.064 14.107 -21.234 1.00 85.44 255 GLY A C 1
ATOM 1902 O O . GLY A 1 255 ? 8.109 14.048 -20.458 1.00 85.44 255 GLY A O 1
ATOM 1903 N N . GLU A 1 256 ? 9.555 13.024 -21.841 1.00 84.56 256 GLU A N 1
ATOM 1904 C CA . GLU A 1 256 ? 9.002 11.674 -21.665 1.00 84.56 256 GLU A CA 1
ATOM 1905 C C . GLU A 1 256 ? 9.106 11.178 -20.220 1.00 84.56 256 GLU A C 1
ATOM 1907 O O . GLU A 1 256 ? 8.133 10.642 -19.678 1.00 84.56 256 GLU A O 1
ATOM 1912 N N . VAL A 1 257 ? 10.256 11.384 -19.570 1.00 87.25 257 VAL A N 1
ATOM 1913 C CA . VAL A 1 257 ? 10.444 11.002 -18.164 1.00 87.25 257 VAL A CA 1
ATOM 1914 C C . VAL A 1 257 ? 9.479 11.780 -17.272 1.00 87.25 257 VAL A C 1
ATOM 1916 O O . VAL A 1 257 ? 8.731 11.175 -16.501 1.00 87.25 257 VAL A O 1
ATOM 1919 N N . CYS A 1 258 ? 9.425 13.105 -17.417 1.00 90.75 258 CYS A N 1
ATOM 1920 C CA . CYS A 1 258 ? 8.510 13.956 -16.658 1.00 90.75 258 CYS A CA 1
ATOM 1921 C C . CYS A 1 258 ? 7.041 13.563 -16.873 1.00 90.75 258 CYS A C 1
ATOM 1923 O O . CYS A 1 258 ? 6.283 13.491 -15.905 1.00 90.75 258 CYS A O 1
ATOM 1925 N N . ALA A 1 259 ? 6.644 13.257 -18.112 1.00 91.56 259 ALA A N 1
ATOM 1926 C CA . ALA A 1 259 ? 5.291 12.808 -18.427 1.00 91.56 259 ALA A CA 1
ATOM 1927 C C . ALA A 1 259 ? 4.960 11.469 -17.750 1.00 91.56 259 ALA A C 1
ATOM 1929 O O . ALA A 1 259 ? 3.898 11.338 -17.142 1.00 91.56 259 ALA A O 1
ATOM 1930 N N . GLY A 1 260 ? 5.873 10.495 -17.787 1.00 91.56 260 GLY A N 1
ATOM 1931 C CA . GLY A 1 260 ? 5.686 9.200 -17.128 1.00 91.56 260 GLY A CA 1
ATOM 1932 C C . GLY A 1 260 ? 5.545 9.324 -15.609 1.00 91.56 260 GLY A C 1
ATOM 1933 O O . GLY A 1 260 ? 4.635 8.739 -15.015 1.00 91.56 260 GLY A O 1
ATOM 1934 N N . LEU A 1 261 ? 6.388 10.153 -14.985 1.00 94.75 261 LEU A N 1
ATOM 1935 C CA . LEU A 1 261 ? 6.305 10.456 -13.554 1.00 94.75 261 LEU A CA 1
ATOM 1936 C C . LEU A 1 261 ? 4.983 11.148 -13.205 1.00 94.75 261 LEU A C 1
ATOM 1938 O O . LEU A 1 261 ? 4.301 10.718 -12.273 1.00 94.75 261 LEU A O 1
ATOM 1942 N N . ALA A 1 262 ? 4.579 12.156 -13.980 1.00 96.00 262 ALA A N 1
ATOM 1943 C CA . ALA A 1 262 ? 3.312 12.852 -13.781 1.00 96.00 262 ALA A CA 1
ATOM 1944 C C . ALA A 1 262 ? 2.113 11.900 -13.903 1.00 96.00 262 ALA A C 1
ATOM 1946 O O . ALA A 1 262 ? 1.257 11.883 -13.020 1.00 96.00 262 ALA A O 1
ATOM 1947 N N . VAL A 1 263 ? 2.078 11.055 -14.937 1.00 96.19 263 VAL A N 1
ATOM 1948 C CA . VAL A 1 263 ? 1.014 10.057 -15.134 1.00 96.19 263 VAL A CA 1
ATOM 1949 C C . VAL A 1 263 ? 0.953 9.075 -13.965 1.00 96.19 263 VAL A C 1
ATOM 1951 O O . VAL A 1 263 ? -0.136 8.816 -13.451 1.00 96.19 263 VAL A O 1
ATOM 1954 N N . SER A 1 264 ? 2.098 8.563 -13.503 1.00 96.44 264 SER A N 1
ATOM 1955 C CA . SER A 1 264 ? 2.145 7.660 -12.346 1.00 96.44 264 SER A CA 1
ATOM 1956 C C . SER A 1 264 ? 1.587 8.325 -11.083 1.00 96.44 264 SER A C 1
ATOM 1958 O O . SER A 1 264 ? 0.751 7.740 -10.395 1.00 96.44 264 SER A O 1
ATOM 1960 N N . GLY A 1 265 ? 1.966 9.583 -10.834 1.00 97.94 265 GLY A N 1
ATOM 1961 C CA . GLY A 1 265 ? 1.479 10.370 -9.708 1.00 97.94 265 GLY A CA 1
ATOM 1962 C C . GLY A 1 265 ? -0.028 10.598 -9.775 1.00 97.94 265 GLY A C 1
ATOM 1963 O O . GLY A 1 265 ? -0.741 10.314 -8.813 1.00 97.94 265 GLY A O 1
ATOM 1964 N N . LEU A 1 266 ? -0.526 11.033 -10.935 1.00 97.88 266 LEU A N 1
ATOM 1965 C CA . LEU A 1 266 ? -1.951 11.271 -11.168 1.00 97.88 266 LEU A CA 1
ATOM 1966 C C . LEU A 1 266 ? -2.785 9.993 -11.020 1.00 97.88 266 LEU A C 1
ATOM 1968 O O . LEU A 1 266 ? -3.882 10.058 -10.472 1.00 97.88 266 LEU A O 1
ATOM 1972 N N . CYS A 1 267 ? -2.274 8.832 -11.446 1.00 98.12 267 CYS A N 1
ATOM 1973 C CA . CYS A 1 267 ? -2.960 7.552 -11.247 1.00 98.12 267 CYS A CA 1
ATOM 1974 C C . CYS A 1 267 ? -3.137 7.226 -9.759 1.00 98.12 267 CYS A C 1
ATOM 1976 O O . CYS A 1 267 ? -4.211 6.780 -9.356 1.00 98.12 267 CYS A O 1
ATOM 1978 N N . VAL A 1 268 ? -2.114 7.469 -8.931 1.00 98.19 268 VAL A N 1
ATOM 1979 C CA . VAL A 1 268 ? -2.215 7.250 -7.479 1.00 98.19 268 VAL A CA 1
ATOM 1980 C C . VAL A 1 268 ? -3.158 8.265 -6.837 1.00 98.19 268 VAL A C 1
ATOM 1982 O O . VAL A 1 268 ? -4.029 7.868 -6.067 1.00 98.19 268 VAL A O 1
ATOM 1985 N N . GLY A 1 269 ? -3.057 9.547 -7.199 1.00 97.56 269 GLY A N 1
ATOM 1986 C CA . GLY A 1 269 ? -3.984 10.576 -6.721 1.00 97.56 269 GLY A CA 1
ATOM 1987 C C . GLY A 1 269 ? -5.440 10.271 -7.089 1.00 97.56 269 GLY A C 1
ATOM 1988 O O . GLY A 1 269 ? -6.335 10.412 -6.259 1.00 97.56 269 GLY A O 1
ATOM 1989 N N . ALA A 1 270 ? -5.695 9.798 -8.311 1.00 96.81 270 ALA A N 1
ATOM 1990 C CA . ALA A 1 270 ? -7.030 9.401 -8.752 1.00 96.81 270 ALA A CA 1
ATOM 1991 C C . ALA A 1 270 ? -7.544 8.170 -7.989 1.00 96.81 270 ALA A C 1
ATOM 1993 O O . ALA A 1 270 ? -8.706 8.139 -7.580 1.00 96.81 270 ALA A O 1
ATOM 1994 N N . ALA A 1 271 ? -6.684 7.174 -7.760 1.00 96.88 271 ALA A N 1
ATOM 1995 C CA . ALA A 1 271 ? -7.033 5.997 -6.973 1.00 96.88 271 ALA A CA 1
ATOM 1996 C C . ALA A 1 271 ? -7.363 6.357 -5.516 1.00 96.88 271 ALA A C 1
ATOM 1998 O O . ALA A 1 271 ? -8.347 5.858 -4.964 1.00 96.88 271 ALA A O 1
ATOM 1999 N N . GLU A 1 272 ? -6.587 7.260 -4.914 1.00 96.31 272 GLU A N 1
ATOM 2000 C CA . GLU A 1 272 ? -6.865 7.809 -3.589 1.00 96.31 272 GLU A CA 1
ATOM 2001 C C . GLU A 1 272 ? -8.248 8.472 -3.589 1.00 96.31 272 GLU A C 1
ATOM 2003 O O . GLU A 1 272 ? -9.090 8.079 -2.786 1.00 96.31 272 GLU A O 1
ATOM 2008 N N . LEU A 1 273 ? -8.565 9.356 -4.544 1.00 94.62 273 LEU A N 1
ATOM 2009 C CA . LEU A 1 273 ? -9.851 10.073 -4.590 1.00 94.62 273 LEU A CA 1
ATOM 2010 C C . LEU A 1 273 ? -11.090 9.160 -4.595 1.00 94.62 273 LEU A C 1
ATOM 2012 O O . LEU A 1 273 ? -12.116 9.498 -3.988 1.00 94.62 273 LEU A O 1
ATOM 2016 N N . VAL A 1 274 ? -11.002 8.018 -5.281 1.00 92.88 274 VAL A N 1
ATOM 2017 C CA . VAL A 1 274 ? -12.082 7.018 -5.379 1.00 92.88 274 VAL A CA 1
ATOM 2018 C C . VAL A 1 274 ? -12.256 6.233 -4.072 1.00 92.88 274 VAL A C 1
ATOM 2020 O O . VAL A 1 274 ? -13.369 5.803 -3.748 1.00 92.88 274 VAL A O 1
ATOM 2023 N N . GLY A 1 275 ? -11.185 6.086 -3.293 1.00 88.94 275 GLY A N 1
ATOM 2024 C CA . GLY A 1 275 ? -11.182 5.396 -2.008 1.00 88.94 275 GLY A CA 1
ATOM 2025 C C . GLY A 1 275 ? -12.223 5.944 -1.028 1.00 88.94 275 GLY A C 1
ATOM 2026 O O . GLY A 1 275 ? -12.326 7.153 -0.802 1.00 88.94 275 GLY A O 1
ATOM 2027 N N . GLY A 1 276 ? -13.014 5.048 -0.443 1.00 82.12 276 GLY A N 1
ATOM 2028 C CA . GLY A 1 276 ? -14.073 5.358 0.516 1.00 82.12 276 GLY A CA 1
ATOM 2029 C C . GLY A 1 276 ? -15.412 5.769 -0.105 1.00 82.12 276 GLY A C 1
ATOM 2030 O O . GLY A 1 276 ? -16.319 6.142 0.640 1.00 82.12 276 GLY A O 1
ATOM 2031 N N . ARG A 1 277 ? -15.563 5.723 -1.440 1.00 85.12 277 ARG A N 1
ATOM 2032 C CA . ARG A 1 277 ? -16.831 6.079 -2.111 1.00 85.12 277 ARG A CA 1
ATOM 2033 C C . ARG A 1 277 ? -17.785 4.946 -2.339 1.00 85.12 277 ARG A C 1
ATOM 2035 O O . ARG A 1 277 ? -18.989 5.120 -2.169 1.00 85.12 277 ARG A O 1
ATOM 2042 N N . VAL A 1 278 ? -17.248 3.813 -2.749 1.00 84.12 278 VAL A N 1
ATOM 2043 C CA . VAL A 1 278 ? -18.047 2.610 -2.893 1.00 84.12 278 VAL A CA 1
ATOM 2044 C C . VAL A 1 278 ? -18.022 1.902 -1.540 1.00 84.12 278 VAL A C 1
ATOM 2046 O O . VAL A 1 278 ? -16.954 1.809 -0.925 1.00 84.12 278 VAL A O 1
ATOM 2049 N N . PRO A 1 279 ? -19.170 1.429 -1.027 1.00 80.75 279 PRO A N 1
ATOM 2050 C CA . PRO A 1 279 ? -19.182 0.577 0.152 1.00 80.75 279 PRO A CA 1
ATOM 2051 C C . PRO A 1 279 ? -18.170 -0.562 -0.014 1.00 80.75 279 PRO A C 1
ATOM 2053 O O . PRO A 1 279 ? -18.115 -1.189 -1.065 1.00 80.75 279 PRO A O 1
ATOM 2056 N N . HIS A 1 280 ? -17.364 -0.808 1.019 1.00 82.62 280 HIS A N 1
ATOM 2057 C CA . HIS A 1 280 ? -16.300 -1.824 1.020 1.00 82.62 280 HIS A CA 1
ATOM 2058 C C . HIS A 1 280 ? -15.113 -1.563 0.076 1.00 82.62 280 HIS A C 1
ATOM 2060 O O . HIS A 1 280 ? -14.270 -2.439 -0.096 1.00 82.62 280 HIS A O 1
ATOM 2066 N N . LEU A 1 281 ? -14.995 -0.361 -0.491 1.00 87.75 281 LEU A N 1
ATOM 2067 C CA . LEU A 1 281 ? -13.818 0.064 -1.245 1.00 87.75 281 LEU A CA 1
ATOM 2068 C C . LEU A 1 281 ? -13.070 1.141 -0.458 1.00 87.75 281 LEU A C 1
ATOM 2070 O O . LEU A 1 281 ? -13.368 2.327 -0.575 1.00 87.75 281 LEU A O 1
ATOM 2074 N N . ASP A 1 282 ? -12.134 0.719 0.385 1.00 93.00 282 ASP A N 1
ATOM 2075 C CA . ASP A 1 282 ? -11.334 1.607 1.235 1.00 93.00 282 ASP A CA 1
ATOM 2076 C C . ASP A 1 282 ? -10.182 2.276 0.467 1.00 93.00 282 ASP A C 1
ATOM 2078 O O . ASP A 1 282 ? -9.686 1.739 -0.528 1.00 93.00 282 ASP A O 1
ATOM 2082 N N . ASP A 1 283 ? -9.744 3.439 0.955 1.00 92.50 283 ASP A N 1
ATOM 2083 C CA . ASP A 1 283 ? -8.627 4.200 0.389 1.00 92.50 283 ASP A CA 1
ATOM 2084 C C . ASP A 1 283 ? -7.305 3.428 0.410 1.00 92.50 283 ASP A C 1
ATOM 2086 O O . ASP A 1 283 ? -6.537 3.503 -0.549 1.00 92.50 283 ASP A O 1
ATOM 2090 N N . ASN A 1 284 ? -7.088 2.565 1.402 1.00 95.44 284 ASN A N 1
ATOM 2091 C CA . ASN A 1 284 ? -5.878 1.748 1.442 1.00 95.44 284 ASN A CA 1
ATOM 2092 C C . ASN A 1 284 ? -5.795 0.758 0.269 1.00 95.44 284 ASN A C 1
ATOM 2094 O O . ASN A 1 284 ? -4.721 0.530 -0.298 1.00 95.44 284 ASN A O 1
ATOM 2098 N N . LEU A 1 285 ? -6.930 0.167 -0.115 1.00 96.69 285 LEU A N 1
ATOM 2099 C CA . LEU A 1 285 ? -6.985 -0.793 -1.216 1.00 96.69 285 LEU A CA 1
ATOM 2100 C C . LEU A 1 285 ? -6.848 -0.090 -2.569 1.00 96.69 285 LEU A C 1
ATOM 2102 O O . LEU A 1 285 ? -6.136 -0.577 -3.450 1.00 96.69 285 LEU A O 1
ATOM 2106 N N . THR A 1 286 ? -7.515 1.053 -2.751 1.00 97.00 286 THR A N 1
ATOM 2107 C CA . THR A 1 286 ? -7.440 1.781 -4.021 1.00 97.00 286 THR A CA 1
ATOM 2108 C C . THR A 1 286 ? -6.064 2.406 -4.220 1.00 97.00 286 THR A C 1
ATOM 2110 O O . THR A 1 286 ? -5.478 2.211 -5.282 1.00 97.00 286 THR A O 1
ATOM 2113 N N . THR A 1 287 ? -5.489 3.069 -3.213 1.00 97.00 287 THR A N 1
ATOM 2114 C CA . THR A 1 287 ? -4.174 3.721 -3.337 1.00 97.00 287 THR A CA 1
ATOM 2115 C C . THR A 1 287 ? -3.044 2.722 -3.617 1.00 97.00 287 THR A C 1
ATOM 2117 O O . THR A 1 287 ? -2.104 3.056 -4.336 1.00 97.00 287 THR A O 1
ATOM 2120 N N . SER A 1 288 ? -3.139 1.482 -3.125 1.00 97.44 288 SER A N 1
ATOM 2121 C CA . SER A 1 288 ? -2.184 0.413 -3.455 1.00 97.44 288 SER A CA 1
ATOM 2122 C C . SER A 1 288 ? -2.529 -0.298 -4.765 1.00 97.44 288 SER A C 1
ATOM 2124 O O . SER A 1 288 ? -1.982 0.018 -5.817 1.00 97.44 288 SER A O 1
ATOM 2126 N N . PHE A 1 289 ? -3.440 -1.267 -4.715 1.00 97.50 289 PHE A N 1
ATOM 2127 C CA . PHE A 1 289 ? -3.789 -2.125 -5.844 1.00 97.50 289 PHE A CA 1
ATOM 2128 C C . PHE A 1 289 ? -4.439 -1.336 -6.988 1.00 97.50 289 PHE A C 1
ATOM 2130 O O . PHE A 1 289 ? -4.079 -1.514 -8.155 1.00 97.50 289 PHE A O 1
ATOM 2137 N N . GLY A 1 290 ? -5.374 -0.443 -6.657 1.00 97.00 290 GLY A N 1
ATOM 2138 C CA . GLY A 1 290 ? -6.090 0.359 -7.649 1.00 97.00 290 GLY A CA 1
ATOM 2139 C C . GLY A 1 290 ? -5.165 1.274 -8.454 1.00 97.00 290 GLY A C 1
ATOM 2140 O O . GLY A 1 290 ? -5.324 1.375 -9.668 1.00 97.00 290 GLY A O 1
ATOM 2141 N N . SER A 1 291 ? -4.160 1.883 -7.823 1.00 97.19 291 SER A N 1
ATOM 2142 C CA . SER A 1 291 ? -3.219 2.765 -8.518 1.00 97.19 291 SER A CA 1
ATOM 2143 C C . SER A 1 291 ? -2.334 2.011 -9.511 1.00 97.19 291 SER A C 1
ATOM 2145 O O . SER A 1 291 ? -2.179 2.453 -10.649 1.00 97.19 291 SER A O 1
ATOM 2147 N N . VAL A 1 292 ? -1.823 0.833 -9.138 1.00 97.56 292 VAL A N 1
ATOM 2148 C CA . VAL A 1 292 ? -1.029 -0.017 -10.040 1.00 97.56 292 VAL A CA 1
ATOM 2149 C C . VAL A 1 292 ? -1.887 -0.530 -11.200 1.00 97.56 292 VAL A C 1
ATOM 2151 O O . VAL A 1 292 ? -1.431 -0.558 -12.347 1.00 97.56 292 VAL A O 1
ATOM 2154 N N . LEU A 1 293 ? -3.151 -0.876 -10.933 1.00 97.06 293 LEU A N 1
ATOM 2155 C CA . LEU A 1 293 ? -4.109 -1.240 -11.975 1.00 97.06 293 LEU A CA 1
ATOM 2156 C C . LEU A 1 293 ? -4.352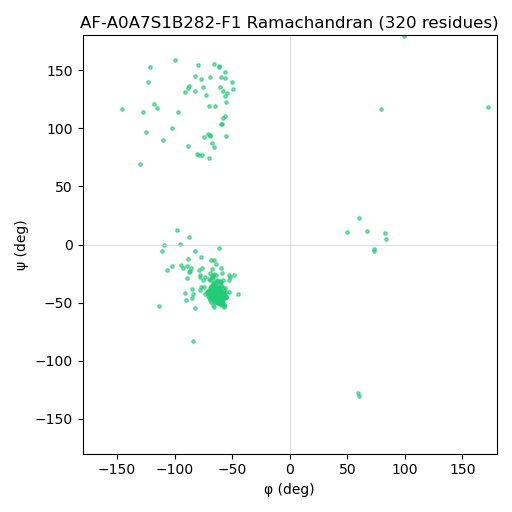 -0.076 -12.949 1.00 97.06 293 LEU A C 1
ATOM 2158 O O . LEU A 1 293 ? -4.285 -0.283 -14.162 1.00 97.06 293 LEU A O 1
ATOM 2162 N N . LEU A 1 294 ? -4.580 1.140 -12.440 1.00 96.88 294 LEU A N 1
ATOM 2163 C CA . LEU A 1 294 ? -4.762 2.342 -13.259 1.00 96.88 294 LEU A CA 1
ATOM 2164 C C . LEU A 1 294 ? -3.528 2.656 -14.103 1.00 96.88 294 LEU A C 1
ATOM 2166 O O . LEU A 1 294 ? -3.678 2.962 -15.285 1.00 96.88 294 LEU A O 1
ATOM 2170 N N . ILE A 1 295 ? -2.323 2.522 -13.545 1.00 96.06 295 ILE A N 1
ATOM 2171 C CA . ILE A 1 295 ? -1.083 2.698 -14.309 1.00 96.06 295 ILE A CA 1
ATOM 2172 C C . ILE A 1 295 ? -1.032 1.687 -15.451 1.00 96.06 295 ILE A C 1
ATOM 2174 O O . ILE A 1 295 ? -0.847 2.078 -16.598 1.00 96.06 295 ILE A O 1
ATOM 2178 N N . ARG A 1 296 ? -1.277 0.401 -15.175 1.00 95.12 296 ARG A N 1
ATOM 2179 C CA . ARG A 1 296 ? -1.244 -0.651 -16.201 1.00 95.12 296 ARG A CA 1
ATOM 2180 C C . ARG A 1 296 ? -2.263 -0.416 -17.318 1.00 95.12 296 ARG A C 1
ATOM 2182 O O . ARG A 1 296 ? -1.946 -0.644 -18.486 1.00 95.12 296 ARG A O 1
ATOM 2189 N N . LEU A 1 297 ? -3.474 0.023 -16.973 1.00 95.25 297 LEU A N 1
ATOM 2190 C CA . LEU A 1 297 ? -4.503 0.387 -17.950 1.00 95.25 297 LEU A CA 1
ATOM 2191 C C . LEU A 1 297 ? -4.070 1.600 -18.777 1.00 95.25 297 LEU A C 1
ATOM 2193 O O . LEU A 1 297 ? -4.118 1.546 -20.003 1.00 95.25 297 LEU A O 1
ATOM 2197 N N . THR A 1 298 ? -3.567 2.643 -18.120 1.00 94.06 298 THR A N 1
ATOM 2198 C CA . THR A 1 298 ? -3.099 3.869 -18.776 1.00 94.06 298 THR A CA 1
ATOM 2199 C C . THR A 1 298 ? -1.945 3.582 -19.731 1.00 94.06 298 THR A C 1
ATOM 2201 O O . THR A 1 298 ? -1.982 4.019 -20.876 1.00 94.06 298 THR A O 1
ATOM 2204 N N . THR A 1 299 ? -0.961 2.774 -19.329 1.00 91.62 299 THR A N 1
ATOM 2205 C CA . THR A 1 299 ? 0.148 2.373 -20.206 1.00 91.62 299 THR A CA 1
ATOM 2206 C C . THR A 1 299 ? -0.342 1.609 -21.432 1.00 91.62 299 THR A C 1
ATOM 2208 O O . THR A 1 299 ? 0.149 1.847 -22.530 1.00 91.62 299 THR A O 1
ATOM 2211 N N . ARG A 1 300 ? -1.335 0.722 -21.280 1.00 91.81 300 ARG A N 1
ATOM 2212 C CA . ARG A 1 300 ? -1.933 0.011 -22.422 1.00 91.81 300 ARG A CA 1
ATOM 2213 C C . ARG A 1 300 ? -2.679 0.951 -23.364 1.00 91.81 300 ARG A C 1
ATOM 2215 O O . ARG A 1 300 ? -2.560 0.792 -24.573 1.00 91.81 300 ARG A O 1
ATOM 2222 N N . MET A 1 301 ? -3.432 1.910 -22.827 1.00 91.19 301 MET A N 1
ATOM 2223 C CA . MET A 1 301 ? -4.154 2.898 -23.636 1.00 91.19 301 MET A CA 1
ATOM 2224 C C . MET A 1 301 ? -3.194 3.812 -24.400 1.00 91.19 301 MET A C 1
ATOM 2226 O O . MET A 1 301 ? -3.392 4.034 -25.590 1.00 91.19 301 MET A O 1
ATOM 2230 N N . LEU A 1 302 ? -2.135 4.290 -23.740 1.00 89.06 302 LEU A N 1
ATOM 2231 C CA . LEU A 1 302 ? -1.084 5.084 -24.378 1.00 89.06 302 LEU A CA 1
ATOM 2232 C C . LEU A 1 302 ? -0.376 4.277 -25.473 1.00 89.06 302 LEU A C 1
ATOM 2234 O O . LEU A 1 302 ? -0.281 4.755 -26.599 1.00 89.06 302 LEU A O 1
ATOM 2238 N N . GLY A 1 303 ? 0.008 3.028 -25.193 1.00 86.75 303 GLY A N 1
ATOM 2239 C CA . GLY A 1 303 ? 0.632 2.148 -26.186 1.00 86.75 303 GLY A CA 1
ATOM 2240 C C . GLY A 1 303 ? -0.270 1.869 -27.392 1.00 86.75 303 GLY A C 1
ATOM 2241 O O . GLY A 1 303 ? 0.190 1.924 -28.528 1.00 86.75 303 GLY A O 1
ATOM 2242 N N . ALA A 1 304 ? -1.575 1.660 -27.177 1.00 87.00 304 ALA A N 1
ATOM 2243 C CA . ALA A 1 304 ? -2.549 1.509 -28.263 1.00 87.00 304 ALA A CA 1
ATOM 2244 C C . ALA A 1 304 ? -2.701 2.782 -29.118 1.00 87.00 304 ALA A C 1
ATOM 2246 O O . ALA A 1 304 ? -3.041 2.693 -30.295 1.00 87.00 304 ALA A O 1
ATOM 2247 N N . ALA A 1 305 ? -2.423 3.953 -28.543 1.00 84.75 305 ALA A N 1
ATOM 2248 C CA . ALA A 1 305 ? -2.366 5.231 -29.245 1.00 84.75 305 ALA A CA 1
ATOM 2249 C C . ALA A 1 305 ? -0.978 5.535 -29.853 1.00 84.75 305 ALA A C 1
ATOM 2251 O O . ALA A 1 305 ? -0.774 6.631 -30.369 1.00 84.75 305 ALA A O 1
ATOM 2252 N N . GLY A 1 306 ? -0.031 4.589 -29.801 1.00 81.50 306 GLY A N 1
ATOM 2253 C CA . GLY A 1 306 ? 1.329 4.748 -30.325 1.00 81.50 306 GLY A CA 1
ATOM 2254 C C . GLY A 1 306 ? 2.298 5.471 -29.383 1.00 81.50 306 GLY A C 1
ATOM 2255 O O . GLY A 1 306 ? 3.403 5.811 -29.796 1.00 81.50 306 GLY A O 1
ATOM 2256 N N . PHE A 1 307 ? 1.910 5.703 -28.126 1.00 79.81 307 PHE A N 1
ATOM 2257 C CA . PHE A 1 307 ? 2.745 6.338 -27.108 1.00 79.81 307 PHE A CA 1
ATOM 2258 C C . PHE A 1 307 ? 3.313 5.296 -26.146 1.00 79.81 307 PHE A C 1
ATOM 2260 O O . PHE A 1 307 ? 2.652 4.860 -25.201 1.00 79.81 307 PHE A O 1
ATOM 2267 N N . GLU A 1 308 ? 4.570 4.923 -26.351 1.00 83.06 308 GLU A N 1
ATOM 2268 C CA . GLU A 1 308 ? 5.322 4.141 -25.374 1.00 83.06 308 GLU A CA 1
ATOM 2269 C C . GLU A 1 308 ? 6.068 5.082 -24.427 1.00 83.06 308 GLU A C 1
ATOM 2271 O O . GLU A 1 308 ? 6.733 6.019 -24.856 1.00 83.06 308 GLU A O 1
ATOM 2276 N N . ASN A 1 309 ? 5.952 4.853 -23.118 1.00 84.25 309 ASN A N 1
ATOM 2277 C CA . ASN A 1 309 ? 6.660 5.645 -22.118 1.00 84.25 309 ASN A CA 1
ATOM 2278 C C . ASN A 1 309 ? 7.615 4.753 -21.324 1.00 84.25 309 ASN A C 1
ATOM 2280 O O . ASN A 1 309 ? 7.186 3.800 -20.667 1.00 84.25 309 ASN A O 1
ATOM 2284 N N . CYS A 1 310 ? 8.904 5.083 -21.358 1.00 79.38 310 CYS A N 1
ATOM 2285 C CA . CYS A 1 310 ? 9.961 4.281 -20.747 1.00 79.38 310 CYS A CA 1
ATOM 2286 C C . CYS A 1 310 ? 9.838 4.172 -19.218 1.00 79.38 310 CYS A C 1
ATOM 2288 O O . CYS A 1 310 ? 10.139 3.115 -18.670 1.00 79.38 310 CYS A O 1
ATOM 2290 N N . VAL A 1 311 ? 9.341 5.205 -18.526 1.00 83.94 311 VAL A N 1
ATOM 2291 C CA . VAL A 1 311 ? 9.138 5.190 -17.065 1.00 83.94 311 VAL A CA 1
ATOM 2292 C C . VAL A 1 311 ? 8.002 4.244 -16.692 1.00 83.94 311 VAL A C 1
ATOM 2294 O O . VAL A 1 311 ? 8.164 3.391 -15.817 1.00 83.94 311 VAL A O 1
ATOM 2297 N N . LEU A 1 312 ? 6.863 4.347 -17.382 1.00 86.38 312 LEU A N 1
ATOM 2298 C CA . LEU A 1 312 ? 5.725 3.458 -17.142 1.00 86.38 312 LEU A CA 1
ATOM 2299 C C . LEU A 1 312 ? 6.060 2.009 -17.517 1.00 86.38 312 LEU A C 1
ATOM 2301 O O . LEU A 1 312 ? 5.742 1.086 -16.767 1.00 86.38 312 LEU A O 1
ATOM 2305 N N . GLY A 1 313 ? 6.759 1.811 -18.637 1.00 84.88 313 GLY A N 1
ATOM 2306 C CA . GLY A 1 313 ? 7.284 0.509 -19.038 1.00 84.88 313 GLY A CA 1
ATOM 2307 C C . GLY A 1 313 ? 8.225 -0.066 -17.982 1.00 84.88 313 GLY A C 1
ATOM 2308 O O . GLY A 1 313 ? 8.019 -1.189 -17.525 1.00 84.88 313 GLY A O 1
ATOM 2309 N N . ALA A 1 314 ? 9.197 0.721 -17.511 1.00 85.25 314 ALA A N 1
ATOM 2310 C CA . ALA A 1 314 ? 10.118 0.311 -16.457 1.00 85.25 314 ALA A CA 1
ATOM 2311 C C . ALA A 1 314 ? 9.369 -0.098 -15.185 1.00 85.25 314 ALA A C 1
ATOM 2313 O O . ALA A 1 314 ? 9.703 -1.123 -14.598 1.00 85.25 314 ALA A O 1
ATOM 2314 N N . LEU A 1 315 ? 8.325 0.622 -14.776 1.00 85.88 315 LEU A N 1
ATOM 2315 C CA . LEU A 1 315 ? 7.549 0.258 -13.590 1.00 85.88 315 LEU A CA 1
ATOM 2316 C C . LEU A 1 315 ? 6.875 -1.120 -13.722 1.00 85.88 315 LEU A C 1
ATOM 2318 O O . LEU A 1 315 ? 6.807 -1.862 -12.738 1.00 85.88 315 LEU A O 1
ATOM 2322 N N . LEU A 1 316 ? 6.408 -1.459 -14.929 1.00 87.62 316 LEU A N 1
ATOM 2323 C CA . LEU A 1 316 ? 5.654 -2.677 -15.250 1.00 87.62 316 LEU A CA 1
ATOM 2324 C C . LEU A 1 316 ? 6.528 -3.882 -15.633 1.00 87.62 316 LEU A C 1
ATOM 2326 O O . LEU A 1 316 ? 6.022 -5.003 -15.690 1.00 87.62 316 LEU A O 1
ATOM 2330 N N . VAL A 1 317 ? 7.821 -3.686 -15.891 1.00 84.06 317 VAL A N 1
ATOM 2331 C CA . VAL A 1 317 ? 8.752 -4.787 -16.169 1.00 84.06 317 VAL A CA 1
ATOM 2332 C C . VAL A 1 317 ? 9.091 -5.521 -14.864 1.00 84.06 317 VAL A C 1
ATOM 2334 O O . VAL A 1 317 ? 9.389 -4.873 -13.855 1.00 84.06 317 VAL A O 1
ATOM 2337 N N . PRO A 1 318 ? 9.093 -6.869 -14.854 1.00 75.25 318 PRO A N 1
ATOM 2338 C CA . PRO A 1 318 ? 9.560 -7.628 -13.705 1.00 75.25 318 PRO A CA 1
ATOM 2339 C C . PRO A 1 318 ? 10.983 -7.232 -13.324 1.00 75.25 318 PRO A C 1
ATOM 2341 O O . PRO A 1 318 ? 11.908 -7.351 -14.124 1.00 75.25 318 PRO A O 1
ATOM 2344 N N . ASN A 1 319 ? 11.174 -6.802 -12.078 1.00 67.25 319 ASN A N 1
ATOM 2345 C CA . ASN A 1 319 ? 12.500 -6.866 -11.482 1.00 67.25 319 ASN A CA 1
ATOM 2346 C C . ASN A 1 319 ? 12.751 -8.345 -11.201 1.00 67.25 319 ASN A C 1
ATOM 2348 O O . ASN A 1 319 ? 11.880 -8.962 -10.582 1.00 67.25 319 ASN A O 1
ATOM 2352 N N . ARG A 1 320 ? 13.879 -8.919 -11.642 1.00 50.75 320 ARG A N 1
ATOM 2353 C CA . ARG A 1 320 ? 14.262 -10.270 -11.201 1.00 50.75 320 ARG A CA 1
ATOM 2354 C C . ARG A 1 320 ? 14.307 -10.233 -9.666 1.00 50.75 320 ARG A C 1
ATOM 2356 O O . ARG A 1 320 ? 15.147 -9.505 -9.139 1.00 50.75 320 ARG A O 1
ATOM 2363 N N . PRO A 1 321 ? 13.391 -10.899 -8.941 1.00 48.94 321 PRO A N 1
ATOM 2364 C CA . PRO A 1 321 ? 13.572 -11.040 -7.510 1.00 48.94 321 PRO A CA 1
ATOM 2365 C C . PRO A 1 321 ? 14.763 -11.983 -7.275 1.00 48.94 321 PRO A C 1
ATOM 2367 O O . PRO A 1 321 ? 14.993 -12.897 -8.070 1.00 48.94 321 PRO A O 1
ATOM 2370 N N . ASN A 1 322 ? 15.535 -11.706 -6.223 1.00 45.75 322 ASN A N 1
ATOM 2371 C CA . ASN A 1 322 ? 16.612 -12.573 -5.725 1.00 45.75 322 ASN A CA 1
ATOM 2372 C C . ASN A 1 322 ? 16.098 -13.923 -5.195 1.00 45.75 322 ASN A C 1
ATOM 2374 O O . ASN A 1 322 ? 14.898 -14.009 -4.853 1.00 45.75 322 ASN A O 1
#